Protein AF-0000000074055172 (afdb_homodimer)

Foldseek 3Di:
DPPDDDPVNVVVLVVVVVVVVVCPPPPPPQDDPVRQVVVLLVVLCVVQVVLVHDSPLKDFDDPDDDDDPVVVVVVVVVPRAPQQAGIWRCDDADQARTEGEHEAAQHDGDRDPSNVVVQVVNVVVRHHYYYDHTSVRVNVVVVVRSPRHD/DPPDPDPVNVVVLVVVVVVVVVCPPPPPPQDDPVRQVVVLLVVLCVVQVVLVHDSPLKDFDDPDDDDDPVVVVVVVVVPRAPQQAGIWRCDDADQARTEGEHEAAQHDGDRDPSNVVVQVVNVVVRHHYYYDHTSVRVNVVVVVRSVRHD

Nearest PDB structures (foldseek):
  4qbl-assembly1_A  TM=8.914E-01  e=7.347E-09  Psychrobacter sp. PRwf-1
  4qbl-assembly3_D  TM=8.895E-01  e=3.131E-08  Psychrobacter sp. PRwf-1
  4qbn-assembly1_A  TM=6.876E-01  e=4.150E-03  Salmonella phage SETP3
  4qbo-assembly1_A-2  TM=7.094E-01  e=1.359E-02  Streptococcus phage P9
  4qbl-assembly1_A  TM=8.915E-01  e=5.307E-09  Psychrobacter sp. PRwf-1

Structure (mmCIF, N/CA/C/O backbone):
data_AF-0000000074055172-model_v1
#
loop_
_entity.id
_entity.type
_entity.pdbx_description
1 polymer 'VRR-NUC domain-containing protein'
#
loop_
_atom_site.group_PDB
_atom_site.id
_atom_site.type_symbol
_atom_site.label_atom_id
_atom_site.label_alt_id
_atom_site.label_comp_id
_atom_site.label_asym_id
_atom_site.label_entity_id
_atom_site.label_seq_id
_atom_site.pdbx_PDB_ins_code
_atom_site.Cartn_x
_atom_site.Cartn_y
_atom_site.Cartn_z
_atom_site.occupancy
_atom_site.B_iso_or_equiv
_atom_site.auth_seq_id
_atom_site.auth_comp_id
_atom_site.auth_asym_id
_atom_site.auth_atom_id
_atom_site.pdbx_PDB_model_num
ATOM 1 N N . MET A 1 1 ? 17.469 5.129 22.203 1 22.12 1 MET A N 1
ATOM 2 C CA . MET A 1 1 ? 16.906 6.137 23.109 1 22.12 1 MET A CA 1
ATOM 3 C C . MET A 1 1 ? 15.438 6.379 22.812 1 22.12 1 MET A C 1
ATOM 5 O O . MET A 1 1 ? 15.055 6.547 21.641 1 22.12 1 MET A O 1
ATOM 9 N N . ALA A 1 2 ? 14.492 5.918 23.688 1 28.36 2 ALA A N 1
ATOM 10 C CA . ALA A 1 2 ? 13.031 5.949 23.656 1 28.36 2 ALA A CA 1
ATOM 11 C C . ALA A 1 2 ? 12.516 7.371 23.469 1 28.36 2 ALA A C 1
ATOM 13 O O . ALA A 1 2 ? 12.969 8.297 24.156 1 28.36 2 ALA A O 1
ATOM 14 N N . ALA A 1 3 ? 12.195 7.766 22.359 1 37.34 3 ALA A N 1
ATOM 15 C CA . ALA A 1 3 ? 11.758 9.141 22.141 1 37.34 3 ALA A CA 1
ATOM 16 C C . ALA A 1 3 ? 10.797 9.594 23.234 1 37.34 3 ALA A C 1
ATOM 18 O O . ALA A 1 3 ? 9.727 9.008 23.422 1 37.34 3 ALA A O 1
ATOM 19 N N . ARG A 1 4 ? 11.227 10.094 24.406 1 40.28 4 ARG A N 1
ATOM 20 C CA . ARG A 1 4 ? 10.672 10.586 25.656 1 40.28 4 ARG A CA 1
ATOM 21 C C . ARG A 1 4 ? 9.625 11.672 25.422 1 40.28 4 ARG A C 1
ATOM 23 O O . ARG A 1 4 ? 9.875 12.617 24.672 1 40.28 4 ARG A O 1
ATOM 30 N N . TRP A 1 5 ? 8.422 11.352 25.578 1 38.78 5 TRP A N 1
ATOM 31 C CA . TRP A 1 5 ? 7.379 12.352 25.766 1 38.78 5 TRP A CA 1
ATOM 32 C C . TRP A 1 5 ? 7.852 13.453 26.703 1 38.78 5 TRP A C 1
ATOM 34 O O . TRP A 1 5 ? 8.406 13.172 27.781 1 38.78 5 TRP A O 1
ATOM 44 N N . THR A 1 6 ? 8.156 14.578 26.203 1 45.09 6 THR A N 1
ATOM 45 C CA . THR A 1 6 ? 8.578 15.625 27.125 1 45.09 6 THR A CA 1
ATOM 46 C C . THR A 1 6 ? 7.375 16.188 27.891 1 45.09 6 THR A C 1
ATOM 48 O O . THR A 1 6 ? 6.23 15.977 27.484 1 45.09 6 THR A O 1
ATOM 51 N N . LEU A 1 7 ? 7.523 16.703 29.047 1 49.94 7 LEU A N 1
ATOM 52 C CA . LEU A 1 7 ? 6.57 17.422 29.875 1 49.94 7 LEU A CA 1
ATOM 53 C C . LEU A 1 7 ? 5.82 18.469 29.078 1 49.94 7 LEU A C 1
ATOM 55 O O . LEU A 1 7 ? 4.637 18.734 29.328 1 49.94 7 LEU A O 1
ATOM 59 N N . GLU A 1 8 ? 6.516 18.984 28.109 1 52.38 8 GLU A N 1
ATOM 60 C CA . GLU A 1 8 ? 5.91 20.016 27.281 1 52.38 8 GLU A CA 1
ATOM 61 C C . GLU A 1 8 ? 4.848 19.438 26.359 1 52.38 8 GLU A C 1
ATOM 63 O O . GLU A 1 8 ? 3.811 20.078 26.125 1 52.38 8 GLU A O 1
ATOM 68 N N . ASP A 1 9 ? 5.098 18.25 25.969 1 50.75 9 ASP A N 1
ATOM 69 C CA . ASP A 1 9 ? 4.145 17.578 25.094 1 50.75 9 ASP A CA 1
ATOM 70 C C . ASP A 1 9 ? 2.836 17.297 25.828 1 50.75 9 ASP A C 1
ATOM 72 O O . ASP A 1 9 ? 1.752 17.484 25.281 1 50.75 9 ASP A O 1
ATOM 76 N N . VAL A 1 10 ? 2.979 16.906 26.984 1 47 10 VAL A N 1
ATOM 77 C CA . VAL A 1 10 ? 1.845 16.625 27.859 1 47 10 VAL A CA 1
ATOM 78 C C . VAL A 1 10 ? 1.083 17.906 28.156 1 47 10 VAL A C 1
ATOM 80 O O . VAL A 1 10 ? -0.15 17.922 28.156 1 47 10 VAL A O 1
ATOM 83 N N . ARG A 1 11 ? 1.716 19 28.375 1 54.59 11 ARG A N 1
ATOM 84 C CA . ARG A 1 11 ? 1.095 20.266 28.734 1 54.59 11 ARG A CA 1
ATOM 85 C C . ARG A 1 11 ? 0.249 20.812 27.594 1 54.59 11 ARG A C 1
ATOM 87 O O . ARG A 1 11 ? -0.821 21.391 27.812 1 54.59 11 ARG A O 1
ATOM 94 N N . ARG A 1 12 ? 0.78 20.547 26.438 1 52.12 12 ARG A N 1
ATOM 95 C CA . ARG A 1 12 ? 0.086 21.047 25.25 1 52.12 12 ARG A CA 1
ATOM 96 C C . ARG A 1 12 ? -1.221 20.297 25.016 1 52.12 12 ARG A C 1
ATOM 98 O O . ARG A 1 12 ? -2.244 20.906 24.703 1 52.12 12 ARG A O 1
ATOM 105 N N . ILE A 1 13 ? -1.19 19.047 25.359 1 50.56 13 ILE A N 1
ATOM 106 C CA . ILE A 1 13 ? -2.389 18.219 25.266 1 50.56 13 ILE A CA 1
ATOM 107 C C . ILE A 1 13 ? -3.42 18.688 26.297 1 50.56 13 ILE A C 1
ATOM 109 O O . ILE A 1 13 ? -4.605 18.812 25.969 1 50.56 13 ILE A O 1
ATOM 113 N N . GLU A 1 14 ? -2.93 18.922 27.375 1 52.22 14 GLU A N 1
ATOM 114 C CA . GLU A 1 14 ? -3.773 19.359 28.484 1 52.22 14 GLU A CA 1
ATOM 115 C C . GLU A 1 14 ? -4.375 20.734 28.203 1 52.22 14 GLU A C 1
ATOM 117 O O . GLU A 1 14 ? -5.551 20.969 28.5 1 52.22 14 GLU A O 1
ATOM 122 N N . ALA A 1 15 ? -3.578 21.656 27.672 1 52.66 15 ALA A N 1
ATOM 123 C CA . ALA A 1 15 ? -4.055 23 27.375 1 52.66 15 ALA A CA 1
ATOM 124 C C . ALA A 1 15 ? -5.188 22.969 26.344 1 52.66 15 ALA A C 1
ATOM 126 O O . ALA A 1 15 ? -6.168 23.703 26.484 1 52.66 15 ALA A O 1
ATOM 127 N N . ARG A 1 16 ? -5.117 22.047 25.438 1 53.88 16 ARG A N 1
ATOM 128 C CA . ARG A 1 16 ? -6.133 21.922 24.406 1 53.88 16 ARG A CA 1
ATOM 129 C C . ARG A 1 16 ? -7.43 21.344 24.969 1 53.88 16 ARG A C 1
ATOM 131 O O . ARG A 1 16 ? -8.523 21.812 24.625 1 53.88 16 ARG A O 1
ATOM 138 N N . ARG A 1 17 ? -7.238 20.422 25.828 1 52.12 17 ARG A N 1
ATOM 139 C CA . ARG A 1 17 ? -8.383 19.844 26.531 1 52.12 17 ARG A CA 1
ATOM 140 C C . ARG A 1 17 ? -9.109 20.906 27.344 1 52.12 17 ARG A C 1
ATOM 142 O O . ARG A 1 17 ? -10.344 20.953 27.344 1 52.12 17 ARG A O 1
ATOM 149 N N . ILE A 1 18 ? -8.359 21.75 27.953 1 52.09 18 ILE A N 1
ATOM 150 C CA . ILE A 1 18 ? -8.898 22.797 28.812 1 52.09 18 ILE A CA 1
ATOM 151 C C . ILE A 1 18 ? -9.586 23.859 27.953 1 52.09 18 ILE A C 1
ATOM 153 O O . ILE A 1 18 ? -10.68 24.328 28.281 1 52.09 18 ILE A O 1
ATOM 157 N N . GLY A 1 19 ? -8.906 24.234 26.875 1 52.09 19 GLY A N 1
ATOM 158 C CA . GLY A 1 19 ? -9.516 25.219 26 1 52.09 19 GLY A CA 1
ATOM 159 C C . GLY A 1 19 ? -10.859 24.781 25.453 1 52.09 19 GLY A C 1
ATOM 160 O O . GLY A 1 19 ? -11.805 25.578 25.406 1 52.09 19 GLY A O 1
ATOM 161 N N . ARG A 1 20 ? -10.922 23.484 25.172 1 55 20 ARG A N 1
ATOM 162 C CA . ARG A 1 20 ? -12.203 22.938 24.734 1 55 20 ARG A CA 1
ATOM 163 C C . ARG A 1 20 ? -13.25 23.031 25.828 1 55 20 ARG A C 1
ATOM 165 O O . ARG A 1 20 ? -14.414 23.359 25.562 1 55 20 ARG A O 1
ATOM 172 N N . LYS A 1 21 ? -12.82 22.859 26.984 1 53.59 21 LYS A N 1
ATOM 173 C CA . LYS A 1 21 ? -13.703 22.906 28.156 1 53.59 21 LYS A CA 1
ATOM 174 C C . LYS A 1 21 ? -14.148 24.328 28.453 1 53.59 21 LYS A C 1
ATOM 176 O O . LYS A 1 21 ? -15.266 24.547 28.938 1 53.59 21 LYS A O 1
ATOM 181 N N . LEU A 1 22 ? -13.25 25.203 28.297 1 52.06 22 LEU A N 1
ATOM 182 C CA . LEU A 1 22 ? -13.531 26.562 28.75 1 52.06 22 LEU A CA 1
ATOM 183 C C . LEU A 1 22 ? -14.344 27.328 27.703 1 52.06 22 LEU A C 1
ATOM 185 O O . LEU A 1 22 ? -14.625 28.516 27.875 1 52.06 22 LEU A O 1
ATOM 189 N N . GLY A 1 23 ? -14.984 26.844 26.594 1 45.25 23 GLY A N 1
ATOM 190 C CA . GLY A 1 23 ? -15.898 27.516 25.688 1 45.25 23 GLY A CA 1
ATOM 191 C C . GLY A 1 23 ? -15.227 28.594 24.844 1 45.25 23 GLY A C 1
ATOM 192 O O . GLY A 1 23 ? -15.859 29.578 24.469 1 45.25 23 GLY A O 1
ATOM 193 N N . LEU A 1 24 ? -13.922 28.938 24.984 1 49.72 24 LEU A N 1
ATOM 194 C CA . LEU A 1 24 ? -13.305 29.984 24.188 1 49.72 24 LEU A CA 1
ATOM 195 C C . LEU A 1 24 ? -13.812 29.922 22.75 1 49.72 24 LEU A C 1
ATOM 197 O O . LEU A 1 24 ? -14.227 28.859 22.266 1 49.72 24 LEU A O 1
ATOM 201 N N . PRO A 1 25 ? -14.109 31.234 22.016 1 47.84 25 PRO A N 1
ATOM 202 C CA . PRO A 1 25 ? -14.711 31.25 20.688 1 47.84 25 PRO A CA 1
ATOM 203 C C . PRO A 1 25 ? -14.305 30.031 19.844 1 47.84 25 PRO A C 1
ATOM 205 O O . PRO A 1 25 ? -13.234 29.469 20.062 1 47.84 25 PRO A O 1
ATOM 208 N N . GLU A 1 26 ? -15.344 29.391 19.156 1 43.09 26 GLU A N 1
ATOM 209 C CA . GLU A 1 26 ? -15.305 28.078 18.531 1 43.09 26 GLU A CA 1
ATOM 210 C C . GLU A 1 26 ? -14.055 27.906 17.672 1 43.09 26 GLU A C 1
ATOM 212 O O . GLU A 1 26 ? -13.828 28.656 16.734 1 43.09 26 GLU A O 1
ATOM 217 N N . ALA A 1 27 ? -12.891 27.734 18.141 1 46.31 27 ALA A N 1
ATOM 218 C CA . ALA A 1 27 ? -11.703 27.359 17.375 1 46.31 27 ALA A CA 1
ATOM 219 C C . ALA A 1 27 ? -12.078 26.594 16.109 1 46.31 27 ALA A C 1
ATOM 221 O O . ALA A 1 27 ? -13.141 25.953 16.062 1 46.31 27 ALA A O 1
ATOM 222 N N . LEU A 1 28 ? -11.781 27.234 14.953 1 55.56 28 LEU A N 1
ATOM 223 C CA . LEU A 1 28 ? -12.047 26.547 13.703 1 55.56 28 LEU A CA 1
ATOM 224 C C . LEU A 1 28 ? -12.031 25.031 13.906 1 55.56 28 LEU A C 1
ATOM 226 O O . LEU A 1 28 ? -11.203 24.516 14.672 1 55.56 28 LEU A O 1
ATOM 230 N N . PRO A 1 29 ? -13.273 24.438 13.812 1 64.38 29 PRO A N 1
ATOM 231 C CA . PRO A 1 29 ? -13.328 22.984 14.008 1 64.38 29 PRO A CA 1
ATOM 232 C C . PRO A 1 29 ? -12.094 22.281 13.469 1 64.38 29 PRO A C 1
ATOM 234 O O . PRO A 1 29 ? -11.492 22.734 12.492 1 64.38 29 PRO A O 1
ATOM 237 N N . MET A 1 30 ? -11.547 21.656 14.391 1 74.62 30 MET A N 1
ATOM 238 C CA . MET A 1 30 ? -10.398 20.844 13.977 1 74.62 30 MET A CA 1
ATOM 239 C C . MET A 1 30 ? -10.734 20.016 12.734 1 74.62 30 MET A C 1
ATOM 241 O O . MET A 1 30 ? -11.805 19.406 12.664 1 74.62 30 MET A O 1
ATOM 245 N N . PRO A 1 31 ? -10.023 20.25 11.688 1 78.94 31 PRO A N 1
ATOM 246 C CA . PRO A 1 31 ? -10.273 19.453 10.492 1 78.94 31 PRO A CA 1
ATOM 247 C C . PRO A 1 31 ? -10.344 17.953 10.789 1 78.94 31 PRO A C 1
ATOM 249 O O . PRO A 1 31 ? -9.672 17.469 11.695 1 78.94 31 PRO A O 1
ATOM 252 N N . THR A 1 32 ? -11.234 17.312 10.109 1 83.69 32 THR A N 1
ATOM 253 C CA . THR A 1 32 ? -11.328 15.859 10.219 1 83.69 32 THR A CA 1
ATOM 254 C C . THR A 1 32 ? -10.117 15.188 9.586 1 83.69 32 THR A C 1
ATOM 256 O O . THR A 1 32 ? -9.359 15.82 8.852 1 83.69 32 THR A O 1
ATOM 259 N N . GLU A 1 33 ? -9.961 13.953 9.828 1 82.69 33 GLU A N 1
ATOM 260 C CA . GLU A 1 33 ? -8.898 13.172 9.211 1 82.69 33 GLU A CA 1
ATOM 261 C C . GLU A 1 33 ? -9.031 13.164 7.691 1 82.69 33 GLU A C 1
ATOM 263 O O . GLU A 1 33 ? -8.031 13.266 6.977 1 82.69 33 GLU A O 1
ATOM 268 N N . HIS A 1 34 ? -10.266 13.094 7.289 1 86.38 34 HIS A N 1
ATOM 269 C CA . HIS A 1 34 ? -10.539 13.117 5.855 1 86.38 34 HIS A CA 1
ATOM 270 C C . HIS A 1 34 ? -10.117 14.445 5.234 1 86.38 34 HIS A C 1
ATOM 272 O O . HIS A 1 34 ? -9.469 14.461 4.184 1 86.38 34 HIS A O 1
ATOM 278 N N . GLU A 1 35 ? -10.484 15.484 5.887 1 88.75 35 GLU A N 1
ATOM 279 C CA . GLU A 1 35 ? -10.156 16.812 5.367 1 88.75 35 GLU A CA 1
ATOM 280 C C . GLU A 1 35 ? -8.641 17.016 5.309 1 88.75 35 GLU A C 1
ATOM 282 O O . GLU A 1 35 ? -8.125 17.609 4.359 1 88.75 35 GLU A O 1
ATOM 287 N N . GLU A 1 36 ? -7.98 16.531 6.281 1 90.62 36 GLU A N 1
ATOM 288 C CA . GLU A 1 36 ? -6.523 16.641 6.316 1 90.62 36 GLU A CA 1
ATOM 289 C C . GLU A 1 36 ? -5.875 15.828 5.199 1 90.62 36 GLU A C 1
ATOM 291 O O . GLU A 1 36 ? -4.969 16.312 4.52 1 90.62 36 GLU A O 1
ATOM 296 N N . GLN A 1 37 ? -6.316 14.68 5.055 1 92.75 37 GLN A N 1
ATOM 297 C CA . GLN A 1 37 ? -5.754 13.82 4.016 1 92.75 37 GLN A CA 1
ATOM 298 C C . GLN A 1 37 ? -6.051 14.375 2.625 1 92.75 37 GLN A C 1
ATOM 300 O O . GLN A 1 37 ? -5.188 14.344 1.744 1 92.75 37 GLN A O 1
ATOM 305 N N . LYS A 1 38 ? -7.242 14.812 2.471 1 94.94 38 LYS A N 1
ATOM 306 C CA . LYS A 1 38 ? -7.605 15.422 1.195 1 94.94 38 LYS A CA 1
ATOM 307 C C . LYS A 1 38 ? -6.73 16.641 0.898 1 94.94 38 LYS A C 1
ATOM 309 O O . LYS A 1 38 ? -6.301 16.844 -0.24 1 94.94 38 LYS A O 1
ATOM 314 N N . ALA A 1 39 ? -6.531 17.422 1.902 1 95.5 39 ALA A N 1
ATOM 315 C CA . ALA A 1 39 ? -5.68 18.594 1.728 1 95.5 39 ALA A CA 1
ATOM 316 C C . ALA A 1 39 ? -4.273 18.203 1.286 1 95.5 39 ALA A C 1
ATOM 318 O O . ALA A 1 39 ? -3.688 18.828 0.406 1 95.5 39 ALA A O 1
ATOM 319 N N . LEU A 1 40 ? -3.773 17.203 1.879 1 97.56 40 LEU A N 1
ATOM 320 C CA . LEU A 1 40 ? -2.457 16.703 1.5 1 97.56 40 LEU A CA 1
ATOM 321 C C . LEU A 1 40 ? -2.445 16.25 0.044 1 97.56 40 LEU A C 1
ATOM 323 O O . LEU A 1 40 ? -1.532 16.594 -0.711 1 97.56 40 LEU A O 1
ATOM 327 N N . MET A 1 41 ? -3.439 15.492 -0.341 1 98.06 41 MET A N 1
ATOM 328 C CA . MET A 1 41 ? -3.498 14.969 -1.703 1 98.06 41 MET A CA 1
ATOM 329 C C . MET A 1 41 ? -3.658 16.094 -2.713 1 98.06 41 MET A C 1
ATOM 331 O O . MET A 1 41 ? -3.1 16.047 -3.811 1 98.06 41 MET A O 1
ATOM 335 N N . ASP A 1 42 ? -4.418 17.078 -2.344 1 97.88 42 ASP A N 1
ATOM 336 C CA . ASP A 1 42 ? -4.562 18.234 -3.213 1 97.88 42 ASP A CA 1
ATOM 337 C C . ASP A 1 42 ? -3.223 18.938 -3.428 1 97.88 42 ASP A C 1
ATOM 339 O O . ASP A 1 42 ? -2.881 19.297 -4.555 1 97.88 42 ASP A O 1
ATOM 343 N N . TRP A 1 43 ? -2.58 19.094 -2.381 1 98.38 43 TRP A N 1
ATOM 344 C CA . TRP A 1 43 ? -1.248 19.688 -2.486 1 98.38 43 TRP A CA 1
ATOM 345 C C . TRP A 1 43 ? -0.338 18.812 -3.346 1 98.38 43 TRP A C 1
ATOM 347 O O . TRP A 1 43 ? 0.371 19.328 -4.219 1 98.38 43 TRP A O 1
ATOM 357 N N . TRP A 1 44 ? -0.339 17.547 -3.186 1 98.44 44 TRP A N 1
ATOM 358 C CA . TRP A 1 44 ? 0.509 16.594 -3.893 1 98.44 44 TRP A CA 1
ATOM 359 C C . TRP A 1 44 ? 0.235 16.625 -5.391 1 98.44 44 TRP A C 1
ATOM 361 O O . TRP A 1 44 ? 1.155 16.484 -6.199 1 98.44 44 TRP A O 1
ATOM 371 N N . ARG A 1 45 ? -0.955 16.797 -5.73 1 97.62 45 ARG A N 1
ATOM 372 C CA . ARG A 1 45 ? -1.349 16.844 -7.137 1 97.62 45 ARG A CA 1
ATOM 373 C C . ARG A 1 45 ? -0.578 17.938 -7.883 1 97.62 45 ARG A C 1
ATOM 375 O O . ARG A 1 45 ? -0.313 17.797 -9.078 1 97.62 45 ARG A O 1
ATOM 382 N N . TRP A 1 46 ? -0.213 18.922 -7.207 1 97.25 46 TRP A N 1
ATOM 383 C CA . TRP A 1 46 ? 0.551 20.016 -7.805 1 97.25 46 TRP A CA 1
ATOM 384 C C . TRP A 1 46 ? 2.049 19.781 -7.637 1 97.25 46 TRP A C 1
ATOM 386 O O . TRP A 1 46 ? 2.828 20.016 -8.562 1 97.25 46 TRP A O 1
ATOM 396 N N . TYR A 1 47 ? 2.42 19.312 -6.523 1 97.81 47 TYR A N 1
ATOM 397 C CA . TYR A 1 47 ? 3.832 19.188 -6.176 1 97.81 47 TYR A CA 1
ATOM 398 C C . TYR A 1 47 ? 4.488 18.062 -6.977 1 97.81 47 TYR A C 1
ATOM 400 O O . TYR A 1 47 ? 5.617 18.203 -7.449 1 97.81 47 TYR A O 1
ATOM 408 N N . ALA A 1 48 ? 3.791 16.938 -7.172 1 98.12 48 ALA A N 1
ATOM 409 C CA . ALA A 1 48 ? 4.367 15.758 -7.816 1 98.12 48 ALA A CA 1
ATOM 410 C C . ALA A 1 48 ? 4.848 16.078 -9.227 1 98.12 48 ALA A C 1
ATOM 412 O O . ALA A 1 48 ? 6.016 15.875 -9.555 1 98.12 48 ALA A O 1
ATOM 413 N N . PRO A 1 49 ? 3.977 16.672 -10.078 1 97.75 49 PRO A N 1
ATOM 414 C CA . PRO A 1 49 ? 4.445 17.016 -11.422 1 97.75 49 PRO A CA 1
ATOM 415 C C . PRO A 1 49 ? 5.578 18.031 -11.406 1 97.75 49 PRO A C 1
ATOM 417 O O . PRO A 1 49 ? 6.457 18 -12.273 1 97.75 49 PRO A O 1
ATOM 420 N N . ALA A 1 50 ? 5.535 18.875 -10.484 1 96.75 50 ALA A N 1
ATOM 421 C CA . ALA A 1 50 ? 6.59 19.875 -10.391 1 96.75 50 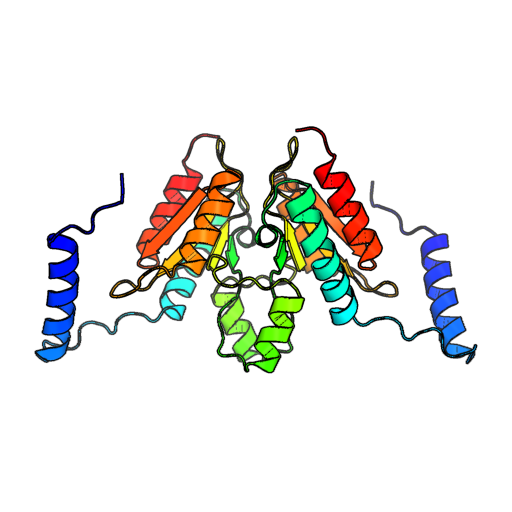ALA A CA 1
ATOM 422 C C . ALA A 1 50 ? 7.945 19.219 -10.133 1 96.75 50 ALA A C 1
ATOM 424 O O . ALA A 1 50 ? 8.984 19.766 -10.492 1 96.75 50 ALA A O 1
ATOM 425 N N . CYS A 1 51 ? 7.953 18.062 -9.523 1 95.88 51 CYS A N 1
ATOM 426 C CA . CYS A 1 51 ? 9.172 17.312 -9.25 1 95.88 51 CYS A CA 1
ATOM 427 C C . CYS A 1 51 ? 9.422 16.266 -10.32 1 95.88 51 CYS A C 1
ATOM 429 O O . CYS A 1 51 ? 10.32 15.422 -10.188 1 95.88 51 CYS A O 1
ATOM 431 N N . GLY A 1 52 ? 8.594 16.203 -11.375 1 96.75 52 GLY A N 1
ATOM 432 C CA . GLY A 1 52 ? 8.75 15.227 -12.438 1 96.75 52 GLY A CA 1
ATOM 433 C C . GLY A 1 52 ? 8.18 13.867 -12.086 1 96.75 52 GLY A C 1
ATOM 434 O O . GLY A 1 52 ? 8.578 12.852 -12.664 1 96.75 52 GLY A O 1
ATOM 435 N N . LEU A 1 53 ? 7.34 13.859 -11.117 1 97.88 53 LEU A N 1
ATOM 436 C CA . LEU A 1 53 ? 6.746 12.602 -10.672 1 97.88 53 LEU A CA 1
ATOM 437 C C . LEU A 1 53 ? 5.27 12.539 -11.039 1 97.88 53 LEU A C 1
ATOM 439 O O . LEU A 1 53 ? 4.617 13.57 -11.203 1 97.88 53 LEU A O 1
ATOM 443 N N . ASP A 1 54 ? 4.809 11.32 -11.258 1 98.38 54 ASP A N 1
ATOM 444 C CA . ASP A 1 54 ? 3.373 11.102 -11.375 1 98.38 54 ASP A CA 1
ATOM 445 C C . ASP A 1 54 ? 2.697 11.117 -10.008 1 98.38 54 ASP A C 1
ATOM 447 O O . ASP A 1 54 ? 3.215 10.547 -9.047 1 98.38 54 ASP A O 1
ATOM 451 N N . GLU A 1 55 ? 1.499 11.773 -9.914 1 98 55 GLU A N 1
ATOM 452 C CA . GLU A 1 55 ? 0.814 11.938 -8.633 1 98 55 GLU A CA 1
ATOM 453 C C . GLU A 1 55 ? 0.415 10.586 -8.047 1 98 55 GLU A C 1
ATOM 455 O O . GLU A 1 55 ? 0.237 10.461 -6.832 1 98 55 GLU A O 1
ATOM 460 N N . ARG A 1 56 ? 0.322 9.578 -8.852 1 97.5 56 ARG A N 1
ATOM 461 C CA . ARG A 1 56 ? -0.185 8.281 -8.406 1 97.5 56 ARG A CA 1
ATOM 462 C C . ARG A 1 56 ? 0.852 7.551 -7.559 1 97.5 56 ARG A C 1
ATOM 464 O O . ARG A 1 56 ? 0.529 6.57 -6.887 1 97.5 56 ARG A O 1
ATOM 471 N N . LEU A 1 57 ? 2.027 8.07 -7.516 1 98.44 57 LEU A N 1
ATOM 472 C CA . LEU A 1 57 ? 3.098 7.41 -6.777 1 98.44 57 LEU A CA 1
ATOM 473 C C . LEU A 1 57 ? 2.92 7.609 -5.273 1 98.44 57 LEU A C 1
ATOM 475 O O . LEU A 1 57 ? 3.561 6.926 -4.473 1 98.44 57 LEU A O 1
ATOM 479 N N . LEU A 1 58 ? 2.121 8.578 -4.891 1 98.5 58 LEU A N 1
ATOM 480 C CA . LEU A 1 58 ? 1.609 8.648 -3.527 1 98.5 58 LEU A CA 1
ATOM 481 C C . LEU A 1 58 ? 0.233 8 -3.43 1 98.5 58 LEU A C 1
ATOM 483 O O . LEU A 1 58 ? -0.729 8.484 -4.035 1 98.5 58 LEU A O 1
ATOM 487 N N . MET A 1 59 ? 0.133 6.906 -2.678 1 97.25 59 MET A N 1
ATOM 488 C CA . MET A 1 59 ? -1.12 6.16 -2.645 1 97.25 59 MET A CA 1
ATOM 489 C C . MET A 1 59 ? -1.526 5.84 -1.209 1 97.25 59 MET A C 1
ATOM 491 O O . MET A 1 59 ? -0.67 5.641 -0.346 1 97.25 59 MET A O 1
ATOM 495 N N . ALA A 1 60 ? -2.768 5.809 -1.023 1 95.62 60 ALA A N 1
ATOM 496 C CA . ALA A 1 60 ? -3.311 5.422 0.277 1 95.62 60 ALA A CA 1
ATOM 497 C C . ALA A 1 60 ? -3.393 3.904 0.41 1 95.62 60 ALA A C 1
ATOM 499 O O . ALA A 1 60 ? -3.609 3.199 -0.578 1 95.62 60 ALA A O 1
ATOM 500 N N . ILE A 1 61 ? -3.131 3.434 1.544 1 93.06 61 ILE A N 1
ATOM 501 C CA . ILE A 1 61 ? -3.443 2.064 1.936 1 93.06 61 ILE A CA 1
ATOM 502 C C . ILE A 1 61 ? -4.684 2.051 2.826 1 93.06 61 ILE A C 1
ATOM 504 O O . ILE A 1 61 ? -4.594 2.293 4.031 1 93.06 61 ILE A O 1
ATOM 508 N N . PRO A 1 62 ? -5.793 1.919 2.232 1 78.62 62 PRO A N 1
ATOM 509 C CA . PRO A 1 62 ? -7.027 2.119 2.994 1 78.62 62 PRO A CA 1
ATOM 510 C C . PRO A 1 62 ? -7.219 1.074 4.09 1 78.62 62 PRO A C 1
ATOM 512 O O . PRO A 1 62 ? -7.152 -0.128 3.822 1 78.62 62 PRO A O 1
ATOM 515 N N . ASN A 1 63 ? -7.051 1.364 5.207 1 67.44 63 ASN A N 1
ATOM 516 C CA . ASN A 1 63 ? -7.324 0.486 6.34 1 67.44 63 ASN A CA 1
ATOM 517 C C . ASN A 1 63 ? -8.562 0.935 7.109 1 67.44 63 ASN A C 1
ATOM 519 O O . ASN A 1 63 ? -8.938 0.312 8.102 1 67.44 63 ASN A O 1
ATOM 523 N N . ALA A 1 64 ? -9.102 2.146 6.465 1 55.75 64 ALA A N 1
ATOM 524 C CA . ALA A 1 64 ? -10.062 2.887 7.277 1 55.75 64 ALA A CA 1
ATOM 525 C C . ALA A 1 64 ? -11.492 2.506 6.914 1 55.75 64 ALA A C 1
ATOM 527 O O . ALA A 1 64 ? -11.766 2.08 5.789 1 55.75 64 ALA A O 1
ATOM 528 N N . GLY A 1 65 ? -12.258 1.882 7.895 1 58.91 65 GLY A N 1
ATOM 529 C CA . GLY A 1 65 ? -13.711 1.828 7.891 1 58.91 65 GLY A CA 1
ATOM 530 C C . GLY A 1 65 ? -14.273 0.809 8.867 1 58.91 65 GLY A C 1
ATOM 531 O O . GLY A 1 65 ? -13.586 -0.148 9.234 1 58.91 65 GLY A O 1
ATOM 532 N N . LYS A 1 66 ? -15.148 1.348 9.453 1 65.25 66 LYS A N 1
ATOM 533 C CA . LYS A 1 66 ? -15.914 0.441 10.305 1 65.25 66 LYS A CA 1
ATOM 534 C C . LYS A 1 66 ? -16.391 -0.776 9.523 1 65.25 66 LYS A C 1
ATOM 536 O O . LYS A 1 66 ? -17.016 -0.637 8.469 1 65.25 66 LYS A O 1
ATOM 541 N N . ARG A 1 67 ? -15.703 -1.898 9.82 1 73.62 67 ARG A N 1
ATOM 542 C CA . ARG A 1 67 ? -16.109 -3.172 9.234 1 73.62 67 ARG A CA 1
ATOM 543 C C . ARG A 1 67 ? -16.688 -4.102 10.297 1 73.62 67 ARG A C 1
ATOM 545 O O . ARG A 1 67 ? -16.312 -4.016 11.469 1 73.62 67 ARG A O 1
ATOM 552 N N . SER A 1 68 ? -17.672 -4.773 9.781 1 84.19 68 SER A N 1
ATOM 553 C CA . SER A 1 68 ? -18.109 -5.832 10.688 1 84.19 68 SER A CA 1
ATOM 554 C C . SER A 1 68 ? -16.969 -6.793 11 1 84.19 68 SER A C 1
ATOM 556 O O . SER A 1 68 ? -15.953 -6.816 10.305 1 84.19 68 SER A O 1
ATOM 558 N N . ARG A 1 69 ? -17.188 -7.445 12.086 1 86.62 69 ARG A N 1
ATOM 559 C CA . ARG A 1 69 ? -16.188 -8.438 12.453 1 86.62 69 ARG A CA 1
ATOM 560 C C . ARG A 1 69 ? -15.93 -9.414 11.312 1 86.62 69 ARG A C 1
ATOM 562 O O . ARG A 1 69 ? -14.781 -9.742 11.016 1 86.62 69 ARG A O 1
ATOM 569 N N . ALA A 1 70 ? -17 -9.867 10.695 1 87.19 70 ALA A N 1
ATOM 570 C CA . ALA A 1 70 ? -16.891 -10.828 9.594 1 87.19 70 ALA A CA 1
ATOM 571 C C . ALA A 1 70 ? -16.141 -10.227 8.414 1 87.19 70 ALA A C 1
ATOM 573 O O . ALA A 1 70 ? -15.25 -10.859 7.84 1 87.19 70 ALA A O 1
ATOM 574 N N . THR A 1 71 ? -16.469 -8.984 8.086 1 84.44 71 THR A N 1
ATOM 575 C CA . THR A 1 71 ? -15.82 -8.297 6.973 1 84.44 71 THR A CA 1
ATOM 576 C C . THR A 1 71 ? -14.352 -8.031 7.285 1 84.44 71 THR A C 1
ATOM 578 O O . THR A 1 71 ? -13.492 -8.156 6.41 1 84.44 71 THR A O 1
ATOM 581 N N . GLY A 1 72 ? -14.117 -7.773 8.539 1 85.19 72 GLY A N 1
ATOM 582 C CA . GLY A 1 72 ? -12.742 -7.551 8.977 1 85.19 72 GLY A CA 1
ATOM 583 C C . GLY A 1 72 ? -11.867 -8.781 8.828 1 85.19 72 GLY A C 1
ATOM 584 O O . GLY A 1 72 ? -10.734 -8.688 8.344 1 85.19 72 GLY A O 1
ATOM 585 N N . ARG A 1 73 ? -12.414 -9.898 9.195 1 89.06 73 ARG A N 1
ATOM 586 C CA . ARG A 1 73 ? -11.688 -11.156 9.055 1 89.06 73 ARG A CA 1
ATOM 587 C C . ARG A 1 73 ? -11.43 -11.484 7.586 1 89.06 73 ARG A C 1
ATOM 589 O O . ARG A 1 73 ? -10.359 -11.984 7.234 1 89.06 73 ARG A O 1
ATOM 596 N N . TRP A 1 74 ? -12.414 -11.156 6.848 1 88.44 74 TRP A N 1
ATOM 597 C CA . TRP A 1 74 ? -12.32 -11.391 5.414 1 88.44 74 TRP A CA 1
ATOM 598 C C . TRP A 1 74 ? -11.18 -10.586 4.805 1 88.44 74 TRP A C 1
ATOM 600 O O . TRP A 1 74 ? -10.32 -11.133 4.113 1 88.44 74 TRP A O 1
ATOM 610 N N . PHE A 1 75 ? -11.008 -9.398 5.164 1 87.94 75 PHE A N 1
ATOM 611 C CA . PHE A 1 75 ? -9.984 -8.516 4.621 1 87.94 75 PHE A CA 1
ATOM 612 C C . PHE A 1 75 ? -8.609 -8.883 5.172 1 87.94 75 PHE A C 1
ATOM 614 O O . PHE A 1 75 ? -7.613 -8.844 4.445 1 87.94 75 PHE A O 1
ATOM 621 N N . LYS A 1 76 ? -8.625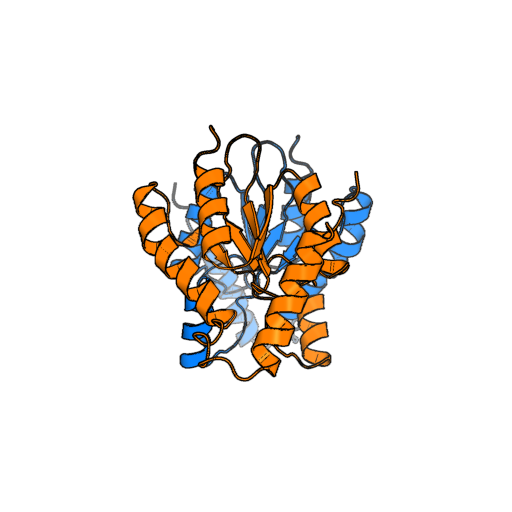 -9.297 6.355 1 91.5 76 LYS A N 1
ATOM 622 C CA . LYS A 1 76 ? -7.363 -9.734 6.941 1 91.5 76 LYS A CA 1
ATOM 623 C C . LYS A 1 76 ? -6.84 -10.992 6.254 1 91.5 76 LYS A C 1
ATOM 625 O O . LYS A 1 76 ? -5.637 -11.125 6.023 1 91.5 76 LYS A O 1
ATOM 630 N N . ALA A 1 77 ? -7.738 -11.859 5.926 1 92.62 77 ALA A N 1
ATOM 631 C CA . ALA A 1 77 ? -7.375 -13.094 5.23 1 92.62 77 ALA A CA 1
ATOM 632 C C . ALA A 1 77 ? -6.801 -12.789 3.85 1 92.62 77 ALA A C 1
ATOM 634 O O . ALA A 1 77 ? -6.023 -13.578 3.309 1 92.62 77 ALA A O 1
ATOM 635 N N . GLU A 1 78 ? -7.121 -11.617 3.363 1 92.31 78 GLU A N 1
ATOM 636 C CA . GLU A 1 78 ? -6.66 -11.242 2.031 1 92.31 78 GLU A CA 1
ATOM 637 C C . GLU A 1 78 ? -5.371 -10.43 2.109 1 92.31 78 GLU A C 1
ATOM 639 O O . GLU A 1 78 ? -4.809 -10.047 1.079 1 92.31 78 GLU A O 1
ATOM 644 N N . GLY A 1 79 ? -4.977 -10.086 3.287 1 94.31 79 GLY A N 1
ATOM 645 C CA . GLY A 1 79 ? -3.68 -9.438 3.406 1 94.31 79 GLY A CA 1
ATOM 646 C C . GLY A 1 79 ? -3.766 -8.016 3.93 1 94.31 79 GLY A C 1
ATOM 647 O O . GLY A 1 79 ? -2.762 -7.305 3.975 1 94.31 79 GLY A O 1
ATOM 648 N N . LEU A 1 80 ? -5.008 -7.613 4.254 1 92.75 80 LEU A N 1
ATOM 649 C CA . LEU A 1 80 ? -5.113 -6.348 4.969 1 92.75 80 LEU A CA 1
ATOM 650 C C . LEU A 1 80 ? -4.438 -6.434 6.332 1 92.75 80 LEU A C 1
ATOM 652 O O . LEU A 1 80 ? -4.633 -7.406 7.066 1 92.75 80 LEU A O 1
ATOM 656 N N . ARG A 1 81 ? -3.607 -5.461 6.629 1 94 81 ARG A N 1
ATOM 657 C CA . ARG A 1 81 ? -2.838 -5.508 7.871 1 94 81 ARG A CA 1
ATOM 658 C C . ARG A 1 81 ? -3.283 -4.41 8.828 1 94 81 ARG A C 1
ATOM 660 O O . ARG A 1 81 ? -3.34 -3.238 8.461 1 94 81 ARG A O 1
ATOM 667 N N . ALA A 1 82 ? -3.488 -4.918 10.055 1 87.88 82 ALA A N 1
ATOM 668 C CA . ALA A 1 82 ? -3.744 -3.936 11.102 1 87.88 82 ALA A CA 1
ATOM 669 C C . ALA A 1 82 ? -2.52 -3.057 11.344 1 87.88 82 ALA A C 1
ATOM 671 O O . ALA A 1 82 ? -1.391 -3.549 11.383 1 87.88 82 ALA A O 1
ATOM 672 N N . GLY A 1 83 ? -2.719 -1.831 11.305 1 90.31 83 GLY A N 1
ATOM 673 C CA . GLY A 1 83 ? -1.64 -0.907 11.617 1 90.31 83 GLY A CA 1
ATOM 674 C C . GLY A 1 83 ? -0.871 -0.456 10.391 1 90.31 83 GLY A C 1
ATOM 675 O O . GLY A 1 83 ? 0.107 0.287 10.5 1 90.31 83 GLY A O 1
ATOM 676 N N . ALA A 1 84 ? -1.241 -0.999 9.203 1 93.62 84 ALA A N 1
ATOM 677 C CA . ALA A 1 84 ? -0.589 -0.51 7.992 1 93.62 84 ALA A CA 1
ATOM 678 C C . ALA A 1 84 ? -0.626 1.014 7.926 1 93.62 84 ALA A C 1
ATOM 680 O O . ALA A 1 84 ? -1.637 1.632 8.266 1 93.62 84 ALA A O 1
ATOM 681 N N . PRO A 1 85 ? 0.508 1.61 7.543 1 95.62 85 PRO A N 1
ATOM 682 C CA . PRO A 1 85 ? 0.532 3.074 7.473 1 95.62 85 PRO A CA 1
ATOM 683 C C . PRO A 1 85 ? -0.503 3.633 6.496 1 95.62 85 PRO A C 1
ATOM 685 O O . PRO A 1 85 ? -0.947 2.928 5.59 1 95.62 85 PRO A O 1
ATOM 688 N N . ASP A 1 86 ? -0.813 4.867 6.598 1 94.06 86 ASP A N 1
ATOM 689 C CA . ASP A 1 86 ? -1.896 5.488 5.84 1 94.06 86 ASP A CA 1
ATOM 690 C C . ASP A 1 86 ? -1.487 5.719 4.387 1 94.06 86 ASP A C 1
ATOM 692 O O . ASP A 1 86 ? -2.312 5.609 3.48 1 94.06 86 ASP A O 1
ATOM 696 N N . LEU A 1 87 ? -0.23 6.059 4.215 1 97 87 LEU A N 1
ATOM 697 C CA . LEU A 1 87 ? 0.201 6.441 2.875 1 97 87 LEU A CA 1
ATOM 698 C C . LEU A 1 87 ? 1.54 5.797 2.529 1 97 87 LEU A C 1
ATOM 700 O O . LEU A 1 87 ? 2.389 5.613 3.404 1 97 87 LEU A O 1
ATOM 704 N N . LEU A 1 88 ? 1.719 5.488 1.271 1 98.62 88 LEU A N 1
ATOM 705 C CA . LEU A 1 88 ? 2.994 5.074 0.695 1 98.62 88 LEU A CA 1
ATOM 706 C C . LEU A 1 88 ? 3.396 5.992 -0.451 1 98.62 88 LEU A C 1
ATOM 708 O O . LEU A 1 88 ? 2.631 6.188 -1.396 1 98.62 88 LEU A O 1
ATOM 712 N N . LEU A 1 89 ? 4.453 6.672 -0.301 1 98.75 89 LEU A N 1
ATOM 713 C CA . LEU A 1 89 ? 5.141 7.281 -1.433 1 98.75 89 LEU A CA 1
ATOM 714 C C . LEU A 1 89 ? 6.164 6.32 -2.027 1 98.75 89 LEU A C 1
ATOM 716 O O . LEU A 1 89 ? 7.254 6.148 -1.475 1 98.75 89 LEU A O 1
ATOM 720 N N . ALA A 1 90 ? 5.836 5.699 -3.17 1 98.75 90 ALA A N 1
ATOM 721 C CA . ALA A 1 90 ? 6.66 4.672 -3.805 1 98.75 90 ALA A CA 1
ATOM 722 C C . ALA A 1 90 ? 7.727 5.301 -4.695 1 98.75 90 ALA A C 1
ATOM 724 O O . ALA A 1 90 ? 7.77 5.039 -5.898 1 98.75 90 ALA A O 1
ATOM 725 N N . VAL A 1 91 ? 8.516 6.074 -4.109 1 98.56 91 VAL A N 1
ATOM 726 C CA . VAL A 1 91 ? 9.656 6.738 -4.734 1 98.56 91 VAL A CA 1
ATOM 727 C C . VAL A 1 91 ? 10.898 6.555 -3.869 1 98.56 91 VAL A C 1
ATOM 729 O O . VAL A 1 91 ? 10.992 7.105 -2.771 1 98.56 91 VAL A O 1
ATOM 732 N N . PRO A 1 92 ? 11.836 5.773 -4.371 1 98.25 92 PRO A N 1
ATOM 733 C CA . PRO A 1 92 ? 13.078 5.668 -3.6 1 98.25 92 PRO A CA 1
ATOM 734 C C . PRO A 1 92 ? 13.891 6.961 -3.615 1 98.25 92 PRO A C 1
ATOM 736 O O . PRO A 1 92 ? 13.914 7.672 -4.625 1 98.25 92 PRO A O 1
ATOM 739 N N . ARG A 1 93 ? 14.414 7.242 -2.512 1 97 93 ARG A N 1
ATOM 740 C CA . ARG A 1 93 ? 15.305 8.391 -2.361 1 97 93 ARG A CA 1
ATOM 741 C C . ARG A 1 93 ? 16.5 8.047 -1.476 1 97 93 ARG A C 1
ATOM 743 O O . ARG A 1 93 ? 16.328 7.496 -0.387 1 97 93 ARG A O 1
ATOM 750 N N . GLY A 1 94 ? 17.75 8.352 -1.98 1 94.19 94 GLY A N 1
ATOM 751 C CA . GLY A 1 94 ? 18.922 7.988 -1.212 1 94.19 94 GLY A CA 1
ATOM 752 C C . GLY A 1 94 ? 19.016 6.504 -0.917 1 94.19 94 GLY A C 1
ATOM 753 O O . GLY A 1 94 ? 18.984 5.68 -1.836 1 94.19 94 GLY A O 1
ATOM 754 N N . ARG A 1 95 ? 19.047 6.188 0.358 1 94.81 95 ARG A N 1
ATOM 755 C CA . ARG A 1 95 ? 19.141 4.785 0.764 1 94.81 95 ARG A CA 1
ATOM 756 C C . ARG A 1 95 ? 17.766 4.242 1.153 1 94.81 95 ARG A C 1
ATOM 758 O O . ARG A 1 95 ? 17.656 3.08 1.552 1 94.81 95 ARG A O 1
ATOM 765 N N . ARG A 1 96 ? 16.781 5.074 1.017 1 98.06 96 ARG A N 1
ATOM 766 C CA . ARG A 1 96 ? 15.438 4.668 1.407 1 98.06 96 ARG A CA 1
ATOM 767 C C . ARG A 1 96 ? 14.68 4.078 0.223 1 98.06 96 ARG A C 1
ATOM 769 O O . ARG A 1 96 ? 14.766 4.586 -0.896 1 98.06 96 ARG A O 1
ATOM 776 N N . HIS A 1 97 ? 13.992 3.098 0.397 1 98.56 97 HIS A N 1
ATOM 777 C CA . HIS A 1 97 ? 13.32 2.369 -0.669 1 98.56 97 HIS A CA 1
ATOM 778 C C . HIS A 1 97 ? 11.93 2.939 -0.932 1 98.56 97 HIS A C 1
ATOM 780 O O . HIS A 1 97 ? 11.266 2.555 -1.9 1 98.56 97 HIS A O 1
ATOM 786 N N . GLY A 1 98 ? 11.43 3.824 -0.167 1 98.62 98 GLY A N 1
ATOM 787 C CA . GLY A 1 98 ? 10.148 4.512 -0.185 1 98.62 98 GLY A CA 1
ATOM 788 C C . GLY A 1 98 ? 9.82 5.195 1.128 1 98.62 98 GLY A C 1
ATOM 789 O O . GLY A 1 98 ? 10.578 5.086 2.098 1 98.62 98 GLY A O 1
ATOM 790 N N . LEU A 1 99 ? 8.75 5.906 1.188 1 98.81 99 LEU A N 1
ATOM 791 C CA . LEU A 1 99 ? 8.32 6.629 2.381 1 98.81 99 LEU A CA 1
ATOM 792 C C . LEU A 1 99 ? 6.906 6.219 2.787 1 98.81 99 LEU A C 1
ATOM 794 O O . LEU A 1 99 ? 5.973 6.32 1.987 1 98.81 99 LEU A O 1
ATOM 798 N N . PHE A 1 100 ? 6.809 5.719 3.988 1 98.62 100 PHE A N 1
ATOM 799 C CA . PHE A 1 100 ? 5.5 5.504 4.598 1 98.62 100 PHE A CA 1
ATOM 800 C C . PHE A 1 100 ? 5.148 6.645 5.547 1 98.62 100 PHE A C 1
ATOM 802 O O . PHE A 1 100 ? 5.98 7.066 6.352 1 98.62 100 PHE A O 1
ATOM 809 N N . VAL A 1 101 ? 3.914 7.102 5.441 1 97.5 101 VAL A N 1
ATOM 810 C CA . VAL A 1 101 ? 3.438 8.172 6.309 1 97.5 101 VAL A CA 1
ATOM 811 C C . VAL A 1 101 ? 2.246 7.684 7.129 1 97.5 101 VAL A C 1
ATOM 813 O O . VAL A 1 101 ? 1.285 7.141 6.578 1 97.5 101 VAL A O 1
ATOM 816 N N . GLU A 1 102 ? 2.328 7.754 8.383 1 94.25 102 GLU A N 1
ATOM 817 C CA . GLU A 1 102 ? 1.237 7.484 9.312 1 94.25 102 GLU A CA 1
ATOM 818 C C . GLU A 1 102 ? 0.645 8.781 9.859 1 94.25 102 GLU A C 1
ATOM 820 O O . GLU A 1 102 ? 1.32 9.531 10.562 1 94.25 102 GLU A O 1
ATOM 825 N N . ASN A 1 103 ? -0.62 8.977 9.492 1 91.5 103 ASN A N 1
ATOM 826 C CA . ASN A 1 103 ? -1.249 10.234 9.891 1 91.5 103 ASN A CA 1
ATOM 827 C C . ASN A 1 103 ? -2.014 10.078 11.203 1 91.5 103 ASN A C 1
ATOM 829 O O . ASN A 1 103 ? -2.756 9.117 11.383 1 91.5 103 ASN A O 1
ATOM 833 N N . LYS A 1 104 ? -1.733 10.961 12.047 1 85.56 104 LYS A N 1
ATOM 834 C CA . LYS A 1 104 ? -2.475 11.086 13.297 1 85.56 104 LYS A CA 1
ATOM 835 C C . LYS A 1 104 ? -3.145 12.453 13.406 1 85.56 104 LYS A C 1
ATOM 837 O O . LYS A 1 104 ? -2.744 13.406 12.727 1 85.56 104 LYS A O 1
ATOM 842 N N . ARG A 1 105 ? -4.168 12.422 14.211 1 78.75 105 ARG A N 1
ATOM 843 C CA . ARG A 1 105 ? -4.785 13.719 14.5 1 78.75 105 ARG A CA 1
ATOM 844 C C . ARG A 1 105 ? -3.793 14.656 15.18 1 78.75 105 ARG A C 1
ATOM 846 O O . ARG A 1 105 ? -2.873 14.211 15.867 1 78.75 105 ARG A O 1
ATOM 853 N N . ARG A 1 106 ? -4.141 15.938 14.992 1 76.12 106 ARG A N 1
ATOM 854 C CA . ARG A 1 106 ? -3.248 16.969 15.531 1 76.12 106 ARG A CA 1
ATOM 855 C C . ARG A 1 106 ? -3.15 16.859 17.047 1 76.12 106 ARG A C 1
ATOM 857 O O . ARG A 1 106 ? -2.078 17.078 17.625 1 76.12 106 ARG A O 1
ATOM 864 N N . THR A 1 107 ? -4.281 16.531 17.562 1 72.12 107 THR A N 1
ATOM 865 C CA . THR A 1 107 ? -4.281 16.406 19.016 1 72.12 107 THR A CA 1
ATOM 866 C C . THR A 1 107 ? -4.832 15.047 19.438 1 72.12 107 THR A C 1
ATOM 868 O O . THR A 1 107 ? -5.723 14.5 18.781 1 72.12 107 THR A O 1
ATOM 871 N N . GLY A 1 108 ? -4.203 14.414 20.422 1 67.69 108 GLY A N 1
ATOM 872 C CA . GLY A 1 108 ? -4.754 13.242 21.078 1 67.69 108 GLY A CA 1
ATOM 873 C C . GLY A 1 108 ? -4.473 11.945 20.328 1 67.69 108 GLY A C 1
ATOM 874 O O . GLY A 1 108 ? -4.777 10.859 20.828 1 67.69 108 GLY A O 1
ATOM 875 N N . GLY A 1 109 ? -3.803 12.039 19.266 1 72.44 109 GLY A N 1
ATOM 876 C CA . GLY A 1 109 ? -3.662 10.789 18.531 1 72.44 109 GLY A CA 1
ATOM 877 C C . GLY A 1 109 ? -2.385 10.047 18.859 1 72.44 109 GLY A C 1
ATOM 878 O O . GLY A 1 109 ? -1.288 10.594 18.734 1 72.44 109 GLY A O 1
ATOM 879 N N . ARG A 1 110 ? -2.592 8.82 19.656 1 80.5 110 ARG A N 1
ATOM 880 C CA . ARG A 1 110 ? -1.422 7.98 19.906 1 80.5 110 ARG A CA 1
ATOM 881 C C . ARG A 1 110 ? -1.347 6.84 18.891 1 80.5 110 ARG A C 1
ATOM 883 O O . ARG A 1 110 ? -2.375 6.359 18.406 1 80.5 110 ARG A O 1
ATOM 890 N N . VAL A 1 111 ? -0.093 6.559 18.625 1 87 111 VAL A N 1
ATOM 891 C CA . VAL A 1 111 ? 0.13 5.406 17.766 1 87 111 VAL A CA 1
ATOM 892 C C . VAL A 1 111 ? -0.069 4.117 18.547 1 87 111 VAL A C 1
ATOM 894 O O . VAL A 1 111 ? 0.421 3.988 19.672 1 87 111 VAL A O 1
ATOM 897 N N . SER A 1 112 ? -0.896 3.217 18.016 1 89.31 112 SER A N 1
ATOM 898 C CA . SER A 1 112 ? -1.154 1.95 18.688 1 89.31 112 SER A CA 1
ATOM 899 C C . SER A 1 112 ? 0.068 1.04 18.656 1 89.31 112 SER A C 1
ATOM 901 O O . SER A 1 112 ? 0.992 1.271 17.859 1 89.31 112 SER A O 1
ATOM 903 N N . GLY A 1 113 ? 0.1 0.094 19.547 1 91.38 113 GLY A N 1
ATOM 904 C CA . GLY A 1 113 ? 1.172 -0.889 19.531 1 91.38 113 GLY A CA 1
ATOM 905 C C . GLY A 1 113 ? 1.315 -1.594 18.203 1 91.38 113 GLY A C 1
ATOM 906 O O . GLY A 1 113 ? 2.43 -1.789 17.719 1 91.38 113 GLY A O 1
ATOM 907 N N . GLU A 1 114 ? 0.213 -1.92 17.562 1 91.56 114 GLU A N 1
ATOM 908 C CA . GLU A 1 114 ? 0.22 -2.568 16.25 1 91.56 114 GLU A CA 1
ATOM 909 C C . GLU A 1 114 ? 0.825 -1.657 15.188 1 91.56 114 GLU A C 1
ATOM 911 O O . GLU A 1 114 ? 1.572 -2.117 14.32 1 91.56 114 GLU A O 1
ATOM 916 N N . GLN A 1 115 ? 0.481 -0.403 15.32 1 92.44 115 GLN A N 1
ATOM 917 C CA . GLN A 1 115 ? 1.032 0.57 14.383 1 92.44 115 GLN A CA 1
ATOM 918 C C . GLN A 1 115 ? 2.537 0.727 14.578 1 92.44 115 GLN A C 1
ATOM 920 O O . GLN A 1 115 ? 3.293 0.758 13.602 1 92.44 115 GLN A O 1
ATOM 925 N N . GLU A 1 116 ? 2.924 0.788 15.766 1 94.88 116 GLU A N 1
ATOM 926 C CA . GLU A 1 116 ? 4.344 0.934 16.078 1 94.88 116 GLU A CA 1
ATOM 927 C C . GLU A 1 116 ? 5.145 -0.259 15.555 1 94.88 116 GLU A C 1
ATOM 929 O O . GLU A 1 116 ? 6.223 -0.088 14.984 1 94.88 116 GLU A O 1
ATOM 934 N N . ASP A 1 117 ? 4.672 -1.394 15.766 1 96.25 117 ASP A N 1
ATOM 935 C CA . ASP A 1 117 ? 5.332 -2.609 15.297 1 96.25 117 ASP A CA 1
ATOM 936 C C . ASP A 1 117 ? 5.48 -2.602 13.781 1 96.25 117 ASP A C 1
ATOM 938 O O . ASP A 1 117 ? 6.559 -2.893 13.25 1 96.25 117 ASP A O 1
ATOM 942 N N . MET A 1 118 ? 4.406 -2.27 13.148 1 96.69 118 MET A N 1
ATOM 943 C CA . MET A 1 118 ? 4.418 -2.238 11.688 1 96.69 118 MET A CA 1
ATOM 944 C C . MET A 1 118 ? 5.422 -1.213 11.18 1 96.69 118 MET A C 1
ATOM 946 O O . MET A 1 118 ? 6.188 -1.495 10.25 1 96.69 118 MET A O 1
ATOM 950 N N . LEU A 1 119 ? 5.422 -0.088 11.75 1 97.31 119 LEU A N 1
ATOM 951 C CA . LEU A 1 119 ? 6.355 0.958 11.352 1 97.31 119 LEU A CA 1
ATOM 952 C C . LEU A 1 119 ? 7.797 0.503 11.547 1 97.31 119 LEU A C 1
ATOM 954 O O . LEU A 1 119 ? 8.656 0.744 10.695 1 97.31 119 LEU A O 1
ATOM 958 N N . ALA A 1 120 ? 8.055 -0.135 12.609 1 98 120 ALA A N 1
ATOM 959 C CA . ALA A 1 120 ? 9.391 -0.64 12.891 1 98 120 ALA A CA 1
ATOM 960 C C . ALA A 1 120 ? 9.812 -1.691 11.867 1 98 120 ALA A C 1
ATOM 962 O O . ALA A 1 120 ? 10.961 -1.719 11.43 1 98 120 ALA A O 1
ATOM 963 N N . LEU A 1 121 ? 8.922 -2.537 11.531 1 98.06 121 LEU A N 1
ATOM 964 C CA . LEU A 1 121 ? 9.188 -3.57 10.539 1 98.06 121 LEU A CA 1
ATOM 965 C C . LEU A 1 121 ? 9.57 -2.949 9.195 1 98.06 121 LEU A C 1
ATOM 967 O O . LEU A 1 121 ? 10.539 -3.373 8.57 1 98.06 121 LEU A O 1
ATOM 971 N N . LEU A 1 122 ? 8.836 -1.954 8.812 1 98.56 122 LEU A N 1
ATOM 972 C CA . LEU A 1 122 ? 9.086 -1.293 7.531 1 98.56 122 LEU A CA 1
ATOM 973 C C . LEU A 1 122 ? 10.406 -0.529 7.562 1 98.56 122 LEU A C 1
ATOM 975 O O . LEU A 1 122 ? 11.164 -0.557 6.59 1 98.56 122 LEU A O 1
ATOM 979 N N . ALA A 1 123 ? 10.641 0.109 8.672 1 98.69 123 ALA A N 1
ATOM 980 C CA . ALA A 1 123 ? 11.906 0.823 8.828 1 98.69 123 ALA A CA 1
ATOM 981 C C . ALA A 1 123 ? 13.086 -0.135 8.75 1 98.69 123 ALA A C 1
ATOM 983 O O . ALA A 1 123 ? 14.109 0.185 8.133 1 98.69 123 ALA A O 1
ATOM 984 N N . ALA A 1 124 ? 12.938 -1.279 9.32 1 98.5 124 ALA A N 1
ATOM 985 C CA . ALA A 1 124 ? 14 -2.279 9.328 1 98.5 124 ALA A CA 1
ATOM 986 C C . ALA A 1 124 ? 14.305 -2.77 7.918 1 98.5 124 ALA A C 1
ATOM 988 O O . ALA A 1 124 ? 15.391 -3.297 7.66 1 98.5 124 ALA A O 1
ATOM 989 N N . GLN A 1 125 ? 13.336 -2.605 7.031 1 98.38 125 GLN A N 1
ATOM 990 C CA . GLN A 1 125 ? 13.555 -3.01 5.648 1 98.38 125 GLN A CA 1
ATOM 991 C C . GLN A 1 125 ? 14.219 -1.894 4.848 1 98.38 125 GLN A C 1
ATOM 993 O O . GLN A 1 125 ? 14.516 -2.061 3.662 1 98.38 125 GLN A O 1
ATOM 998 N N . GLY A 1 126 ? 14.328 -0.688 5.434 1 98.25 126 GLY A N 1
ATOM 999 C CA . GLY A 1 126 ? 15.016 0.402 4.758 1 98.25 126 GLY A CA 1
ATOM 1000 C C . GLY A 1 126 ? 14.07 1.471 4.238 1 98.25 126 GLY A C 1
ATOM 1001 O O . GLY A 1 126 ? 14.492 2.371 3.508 1 98.25 126 GLY A O 1
ATOM 1002 N N . TYR A 1 127 ? 12.836 1.38 4.605 1 98.69 127 TYR A N 1
ATOM 1003 C CA . TYR A 1 127 ? 11.906 2.451 4.273 1 98.69 127 TYR A CA 1
ATOM 1004 C C . TYR A 1 127 ? 11.984 3.58 5.297 1 98.69 127 TYR A C 1
ATOM 1006 O O . TYR A 1 127 ? 12.305 3.348 6.461 1 98.69 127 TYR A O 1
ATOM 1014 N N . GLN A 1 128 ? 11.789 4.742 4.832 1 98.56 128 GLN A N 1
ATOM 1015 C CA . GLN A 1 128 ? 11.5 5.793 5.805 1 98.56 128 GLN A CA 1
ATOM 1016 C C . GLN A 1 128 ? 10.047 5.719 6.277 1 98.56 128 GLN A C 1
ATOM 1018 O O . GLN A 1 128 ? 9.133 5.52 5.473 1 98.56 128 GLN A O 1
ATOM 1023 N N . VAL A 1 129 ? 9.922 5.793 7.547 1 98.5 129 VAL A N 1
ATOM 1024 C CA . VAL A 1 129 ? 8.586 5.805 8.133 1 98.5 129 VAL A CA 1
ATOM 1025 C C . VAL A 1 129 ? 8.43 7.016 9.047 1 98.5 129 VAL A C 1
ATOM 1027 O O . VAL A 1 129 ? 9.328 7.328 9.836 1 98.5 129 VAL A O 1
ATOM 1030 N N . THR A 1 130 ? 7.328 7.75 8.867 1 97.69 130 THR A N 1
ATOM 1031 C CA . THR A 1 130 ? 7.145 8.961 9.656 1 97.69 130 THR A CA 1
ATOM 1032 C C . THR A 1 130 ? 5.703 9.07 10.148 1 97.69 130 THR A C 1
ATOM 1034 O O . THR A 1 130 ? 4.762 8.875 9.383 1 97.69 130 THR A O 1
ATOM 1037 N N . VAL A 1 131 ? 5.531 9.32 11.414 1 96.19 131 VAL A N 1
ATOM 1038 C CA . VAL A 1 131 ? 4.234 9.672 11.977 1 96.19 131 VAL A CA 1
ATOM 1039 C C . VAL A 1 131 ? 4.031 11.188 11.891 1 96.19 131 VAL A C 1
ATOM 1041 O O . VAL A 1 131 ? 4.879 11.961 12.344 1 96.19 131 VAL A O 1
ATOM 1044 N N . CYS A 1 132 ? 2.973 11.531 11.305 1 95 132 CYS A N 1
ATOM 1045 C CA . CYS A 1 132 ? 2.715 12.953 11.109 1 95 132 CYS A CA 1
ATOM 1046 C C . CYS A 1 132 ? 1.424 13.375 11.805 1 95 132 CYS A C 1
ATOM 1048 O O . CYS A 1 132 ? 0.451 12.617 11.828 1 95 132 CYS A O 1
ATOM 1050 N N . ARG A 1 133 ? 1.42 14.586 12.297 1 91.69 133 ARG A N 1
ATOM 1051 C CA . ARG A 1 133 ? 0.229 15.203 12.875 1 91.69 133 ARG A CA 1
ATOM 1052 C C . ARG A 1 133 ? -0.236 16.375 12.023 1 91.69 133 ARG A C 1
ATOM 1054 O O . ARG A 1 133 ? 0.333 17.469 12.102 1 91.69 133 ARG A O 1
ATOM 1061 N N . GLY A 1 134 ? -1.278 16.094 11.305 1 89.5 134 GLY A N 1
ATOM 1062 C CA . GLY A 1 134 ? -1.761 17.094 10.367 1 89.5 134 GLY A CA 1
ATOM 1063 C C . GLY A 1 134 ? -1.119 16.984 9 1 89.5 134 GLY A C 1
ATOM 1064 O O . GLY A 1 134 ? -0.037 16.422 8.859 1 89.5 134 GLY A O 1
ATOM 1065 N N . TRP A 1 135 ? -1.842 17.578 8.023 1 93.75 135 TRP A N 1
ATOM 1066 C CA . TRP A 1 135 ? -1.362 17.453 6.648 1 93.75 135 TRP A CA 1
ATOM 1067 C C . TRP A 1 135 ? -0.119 18.312 6.43 1 93.75 135 TRP A C 1
ATOM 1069 O O . TRP A 1 135 ? 0.697 18.031 5.551 1 93.75 135 TRP A O 1
ATOM 1079 N N . ASP A 1 136 ? 0.058 19.422 7.188 1 94.44 136 ASP A N 1
ATOM 1080 C CA . ASP A 1 136 ? 1.228 20.281 7.039 1 94.44 136 ASP A CA 1
ATOM 1081 C C . ASP A 1 136 ? 2.508 19.531 7.414 1 94.44 136 ASP A C 1
ATOM 1083 O O . ASP A 1 136 ? 3.537 19.688 6.754 1 94.44 136 ASP A O 1
ATOM 1087 N N . GLU A 1 137 ? 2.443 18.719 8.484 1 95.88 137 GLU A N 1
ATOM 1088 C CA . GLU A 1 137 ? 3.602 17.906 8.852 1 95.88 137 GLU A CA 1
ATOM 1089 C C . GLU A 1 137 ? 3.891 16.844 7.801 1 95.88 137 GLU A C 1
ATOM 1091 O O . GLU A 1 137 ? 5.051 16.562 7.484 1 95.88 137 GLU A O 1
ATOM 1096 N N . ALA A 1 138 ? 2.859 16.234 7.258 1 97.56 138 ALA A N 1
ATOM 1097 C CA . ALA A 1 138 ? 3.027 15.242 6.191 1 97.56 138 ALA A CA 1
ATOM 1098 C C . ALA A 1 138 ? 3.67 15.875 4.961 1 97.56 138 ALA A C 1
ATOM 1100 O O . ALA A 1 138 ? 4.586 15.297 4.367 1 97.56 138 ALA A O 1
ATOM 1101 N N . ARG A 1 139 ? 3.158 17 4.66 1 97.88 139 ARG A N 1
ATOM 1102 C CA . ARG A 1 139 ? 3.729 17.75 3.543 1 97.88 139 ARG A CA 1
ATOM 1103 C C . ARG A 1 139 ? 5.215 18.016 3.76 1 97.88 139 ARG A C 1
ATOM 1105 O O . ARG A 1 139 ? 6.031 17.781 2.867 1 97.88 139 ARG A O 1
ATOM 1112 N N . ALA A 1 140 ? 5.551 18.531 4.918 1 97.88 140 ALA A N 1
ATOM 1113 C CA . ALA A 1 140 ? 6.949 18.812 5.227 1 97.88 140 ALA A CA 1
ATOM 1114 C C . ALA A 1 140 ? 7.801 17.547 5.156 1 97.88 140 ALA A C 1
ATOM 1116 O O . ALA A 1 140 ? 8.93 17.578 4.652 1 97.88 140 ALA A O 1
ATOM 1117 N N . THR A 1 141 ? 7.258 16.516 5.629 1 98.06 141 THR A N 1
ATOM 1118 C CA . THR A 1 141 ? 7.953 15.234 5.609 1 98.06 141 THR A CA 1
ATOM 1119 C C . THR A 1 141 ? 8.242 14.797 4.176 1 98.06 141 THR A C 1
ATOM 1121 O O . THR A 1 141 ? 9.359 14.383 3.859 1 98.06 141 THR A O 1
ATOM 1124 N N . ILE A 1 142 ? 7.258 14.883 3.312 1 98.19 142 ILE A N 1
ATOM 1125 C CA . ILE A 1 142 ? 7.414 14.469 1.922 1 98.19 142 ILE A CA 1
ATOM 1126 C C . ILE A 1 142 ? 8.438 15.359 1.229 1 98.19 142 ILE A C 1
ATOM 1128 O O . ILE A 1 142 ? 9.297 14.867 0.491 1 98.19 142 ILE A O 1
ATOM 1132 N N . GLN A 1 143 ? 8.328 16.625 1.513 1 98 143 GLN A N 1
ATOM 1133 C CA . GLN A 1 143 ? 9.281 17.562 0.908 1 98 143 GLN A CA 1
ATOM 1134 C C . GLN A 1 143 ? 10.711 17.234 1.331 1 98 143 GLN A C 1
ATOM 1136 O O . GLN A 1 143 ? 11.617 17.203 0.496 1 98 143 GLN A O 1
ATOM 1141 N N . GLN A 1 144 ? 10.906 17.016 2.605 1 97.38 144 GLN A N 1
ATOM 1142 C CA . GLN A 1 144 ? 12.227 16.656 3.105 1 97.38 144 GLN A CA 1
ATOM 1143 C C . GLN A 1 144 ? 12.711 15.352 2.496 1 97.38 144 GLN A C 1
ATOM 1145 O O . GLN A 1 144 ? 13.875 15.234 2.102 1 97.38 144 GLN A O 1
ATOM 1150 N N . TYR A 1 145 ? 11.805 14.461 2.441 1 98.06 145 TYR A N 1
ATOM 1151 C CA . TYR A 1 145 ? 12.117 13.164 1.853 1 98.06 145 TYR A CA 1
ATOM 1152 C C . TYR A 1 145 ? 12.586 13.312 0.411 1 98.06 145 TYR A C 1
ATOM 1154 O O . TYR A 1 145 ? 13.57 12.695 0.002 1 98.06 145 TYR A O 1
ATOM 1162 N N . MET A 1 146 ? 11.906 14.117 -0.335 1 96.25 146 MET A N 1
ATOM 1163 C CA . MET A 1 146 ? 12.195 14.297 -1.755 1 96.25 146 MET A CA 1
ATOM 1164 C C . MET A 1 146 ? 13.516 15.039 -1.952 1 96.25 146 MET A C 1
ATOM 1166 O O . MET A 1 146 ? 14.164 14.891 -2.988 1 96.25 146 MET A O 1
ATOM 1170 N N . GLU A 1 147 ? 13.859 15.797 -0.955 1 92.81 147 GLU A N 1
ATOM 1171 C CA . GLU A 1 147 ? 15.109 16.547 -1.03 1 92.81 147 GLU A CA 1
ATOM 1172 C C . GLU A 1 147 ? 16.297 15.68 -0.642 1 92.81 147 GLU A C 1
ATOM 1174 O O . GLU A 1 147 ? 17.453 16.016 -0.952 1 92.81 147 GLU A O 1
ATOM 1179 N N . ALA A 1 148 ? 16.016 14.719 0.135 1 81.94 148 ALA A N 1
ATOM 1180 C CA . ALA A 1 148 ? 17.094 13.82 0.565 1 81.94 148 ALA A CA 1
ATOM 1181 C C . ALA A 1 148 ? 17.844 13.25 -0.634 1 81.94 148 ALA A C 1
ATOM 1183 O O . ALA A 1 148 ? 17.266 13.039 -1.699 1 81.94 148 ALA A O 1
ATOM 1184 N N . GLU A 1 149 ? 19.109 13.766 -0.817 1 65.12 149 GLU A N 1
ATOM 1185 C CA . GLU A 1 149 ? 20.016 13.5 -1.922 1 65.12 149 GLU A CA 1
ATOM 1186 C C . GLU A 1 149 ? 19.984 12.031 -2.326 1 65.12 149 GLU A C 1
ATOM 1188 O O . GLU A 1 149 ? 19.781 11.156 -1.484 1 65.12 149 GLU A O 1
ATOM 1193 N N . SER A 1 150 ? 19.578 11.789 -3.689 1 52.41 150 SER A N 1
ATOM 1194 C CA . SER A 1 150 ? 19.781 10.5 -4.344 1 52.41 150 SER A CA 1
ATOM 1195 C C . SER A 1 150 ? 21.172 9.938 -4.062 1 52.41 150 SER A C 1
ATOM 1197 O O . SER A 1 150 ? 22.109 10.695 -3.834 1 52.41 150 SER A O 1
ATOM 1199 N N . MET B 1 1 ? 9.227 -4.23 -27.625 1 21.5 1 MET B N 1
ATOM 1200 C CA . MET B 1 1 ? 8.523 -5.344 -28.25 1 21.5 1 MET B CA 1
ATOM 1201 C C . MET B 1 1 ? 7.258 -5.691 -27.484 1 21.5 1 MET B C 1
ATOM 1203 O O . MET B 1 1 ? 7.293 -5.863 -26.266 1 21.5 1 MET B O 1
ATOM 1207 N N . ALA B 1 2 ? 6.059 -5.32 -28.016 1 29.44 2 ALA B N 1
ATOM 1208 C CA . ALA B 1 2 ? 4.703 -5.484 -27.5 1 29.44 2 ALA B CA 1
ATOM 1209 C C . ALA B 1 2 ? 4.418 -6.945 -27.156 1 29.44 2 ALA B C 1
ATOM 1211 O O . ALA B 1 2 ? 4.719 -7.844 -27.953 1 29.44 2 ALA B O 1
ATOM 1212 N N . ALA B 1 3 ? 4.469 -7.312 -25.984 1 38.28 3 ALA B N 1
ATOM 1213 C CA . ALA B 1 3 ? 4.262 -8.703 -25.594 1 38.28 3 ALA B CA 1
ATOM 1214 C C . ALA B 1 3 ? 3.08 -9.312 -26.344 1 38.28 3 ALA B C 1
ATOM 1216 O O . ALA B 1 3 ? 1.95 -8.836 -26.234 1 38.28 3 ALA B O 1
ATOM 1217 N N . ARG B 1 4 ? 3.195 -9.914 -27.516 1 40.53 4 ARG B N 1
ATOM 1218 C CA . ARG B 1 4 ? 2.354 -10.531 -28.547 1 40.53 4 ARG B CA 1
ATOM 1219 C C . ARG B 1 4 ? 1.524 -11.664 -27.953 1 40.53 4 ARG B C 1
ATOM 1221 O O . ARG B 1 4 ? 2.068 -12.578 -27.328 1 40.53 4 ARG B O 1
ATOM 1228 N N . TRP B 1 5 ? 0.313 -11.414 -27.672 1 38.78 5 TRP B N 1
ATOM 1229 C CA . TRP B 1 5 ? -0.664 -12.484 -27.5 1 38.78 5 TRP B CA 1
ATOM 1230 C C . TRP B 1 5 ? -0.462 -13.586 -28.547 1 38.78 5 TRP B C 1
ATOM 1232 O O . TRP B 1 5 ? -0.32 -13.305 -29.734 1 38.78 5 TRP B O 1
ATOM 1242 N N . THR B 1 6 ? 0.059 -14.664 -28.156 1 44.84 6 THR B N 1
ATOM 1243 C CA . THR B 1 6 ? 0.214 -15.711 -29.156 1 44.84 6 THR B CA 1
ATOM 1244 C C . THR B 1 6 ? -1.125 -16.391 -29.453 1 44.84 6 THR B C 1
ATOM 1246 O O . THR B 1 6 ? -2.08 -16.234 -28.688 1 44.84 6 THR B O 1
ATOM 1249 N N . LEU B 1 7 ? -1.342 -16.938 -30.562 1 50.19 7 LEU B N 1
ATOM 1250 C CA . LEU B 1 7 ? -2.471 -17.734 -31.031 1 50.19 7 LEU B CA 1
ATOM 1251 C C . LEU B 1 7 ? -2.818 -18.812 -30.016 1 50.19 7 LEU B C 1
ATOM 1253 O O . LEU B 1 7 ? -3.99 -19.156 -29.844 1 50.19 7 LEU B O 1
ATOM 1257 N N . GLU B 1 8 ? -1.805 -19.234 -29.344 1 52.47 8 GLU B N 1
ATOM 1258 C CA . GLU B 1 8 ? -2.006 -20.312 -28.359 1 52.47 8 GLU B CA 1
ATOM 1259 C C . GLU B 1 8 ? -2.725 -19.781 -27.125 1 52.47 8 GLU B C 1
ATOM 1261 O O . GLU B 1 8 ? -3.568 -20.484 -26.547 1 52.47 8 GLU B O 1
ATOM 1266 N N . ASP B 1 9 ? -2.447 -18.578 -26.828 1 50.31 9 ASP B N 1
ATOM 1267 C CA . ASP B 1 9 ? -3.092 -17.953 -25.688 1 50.31 9 ASP B CA 1
ATOM 1268 C C . ASP B 1 9 ? -4.59 -17.781 -25.922 1 50.31 9 ASP B C 1
ATOM 1270 O O . ASP B 1 9 ? -5.402 -18.047 -25.031 1 50.31 9 ASP B O 1
ATOM 1274 N N . VAL B 1 10 ? -4.887 -17.422 -27.047 1 46.97 10 VAL B N 1
ATOM 1275 C CA . VAL B 1 10 ? -6.27 -17.234 -27.484 1 46.97 10 VAL B CA 1
ATOM 1276 C C . VAL B 1 10 ? -6.992 -18.578 -27.516 1 46.97 10 VAL B C 1
ATOM 1278 O O . VAL B 1 10 ? -8.148 -18.672 -27.094 1 46.97 10 VAL B O 1
ATOM 1281 N N . ARG B 1 11 ? -6.391 -19.625 -27.938 1 54.25 11 ARG B N 1
ATOM 1282 C CA . ARG B 1 11 ? -6.996 -20.953 -28.078 1 54.25 11 ARG B CA 1
ATOM 1283 C C . ARG B 1 11 ? -7.359 -21.531 -26.703 1 54.25 11 ARG B C 1
ATOM 1285 O O . ARG B 1 11 ? -8.398 -22.172 -26.562 1 54.25 11 ARG B O 1
ATOM 1292 N N . ARG B 1 12 ? -6.484 -21.188 -25.781 1 52.72 12 ARG B N 1
ATOM 1293 C CA . ARG B 1 12 ? -6.699 -21.719 -24.438 1 52.72 12 ARG B CA 1
ATOM 1294 C C . ARG B 1 12 ? -7.906 -21.062 -23.781 1 52.72 12 ARG B C 1
ATOM 1296 O O . ARG B 1 12 ? -8.711 -21.734 -23.141 1 52.72 12 ARG B O 1
ATOM 1303 N N . ILE B 1 13 ? -8.07 -19.797 -24.094 1 50.78 13 ILE B N 1
ATOM 1304 C CA . ILE B 1 13 ? -9.219 -19.062 -23.594 1 50.78 13 ILE B CA 1
ATOM 1305 C C . ILE B 1 13 ? -10.5 -19.609 -24.203 1 50.78 13 ILE B C 1
ATOM 1307 O O . ILE B 1 13 ? -11.492 -19.828 -23.516 1 50.78 13 ILE B O 1
ATOM 1311 N N . GLU B 1 14 ? -10.398 -19.859 -25.391 1 51.91 14 GLU B N 1
ATOM 1312 C CA . GLU B 1 14 ? -11.531 -20.375 -26.156 1 51.91 14 GLU B CA 1
ATOM 1313 C C . GLU B 1 14 ? -11.898 -21.781 -25.703 1 51.91 14 GLU B C 1
ATOM 1315 O O . GLU B 1 14 ? -13.078 -22.109 -25.578 1 51.91 14 GLU B O 1
ATOM 1320 N N . ALA B 1 15 ? -10.906 -22.625 -25.469 1 52.62 15 ALA B N 1
ATOM 1321 C CA . ALA B 1 15 ? -11.141 -24 -25.047 1 52.62 15 ALA B CA 1
ATOM 1322 C C . ALA B 1 15 ? -11.867 -24.047 -23.703 1 52.62 15 ALA B C 1
ATOM 1324 O O . ALA B 1 15 ? -12.773 -24.859 -23.5 1 52.62 15 ALA B O 1
ATOM 1325 N N . ARG B 1 16 ? -11.562 -23.094 -22.859 1 54.06 16 ARG B N 1
ATOM 1326 C CA . ARG B 1 16 ? -12.18 -23.031 -21.547 1 54.06 16 ARG B CA 1
ATOM 1327 C C . ARG B 1 16 ? -13.625 -22.562 -21.641 1 54.06 16 ARG B C 1
ATOM 1329 O O . ARG B 1 16 ? -14.5 -23.078 -20.953 1 54.06 16 ARG B O 1
ATOM 1336 N N . ARG B 1 17 ? -13.797 -21.609 -22.484 1 52.41 17 ARG B N 1
ATOM 1337 C CA . ARG B 1 17 ? -15.141 -21.125 -22.75 1 52.41 17 ARG B CA 1
ATOM 1338 C C . ARG B 1 17 ? -16.031 -22.25 -23.297 1 52.41 17 ARG B C 1
ATOM 1340 O O . ARG B 1 17 ? -17.188 -22.391 -22.891 1 52.41 17 ARG B O 1
ATOM 1347 N N . ILE B 1 18 ? -15.453 -23.031 -24.156 1 52.22 18 ILE B N 1
ATOM 1348 C CA . ILE B 1 18 ? -16.156 -24.141 -24.797 1 52.22 18 ILE B CA 1
ATOM 1349 C C . ILE B 1 18 ? -16.438 -25.234 -23.766 1 52.22 18 ILE B C 1
ATOM 1351 O O . ILE B 1 18 ? -17.531 -25.797 -23.719 1 52.22 18 ILE B O 1
ATOM 1355 N N . GLY B 1 19 ? -15.422 -25.547 -23 1 52.28 19 GLY B N 1
ATOM 1356 C CA . GLY B 1 19 ? -15.633 -26.562 -21.984 1 52.28 19 GLY B CA 1
ATOM 1357 C C . GLY B 1 19 ? -16.75 -26.219 -21.016 1 52.28 19 GLY B C 1
ATOM 1358 O O . GLY B 1 19 ? -17.562 -27.094 -20.672 1 52.28 19 GLY B O 1
ATOM 1359 N N . ARG B 1 20 ? -16.797 -24.938 -20.719 1 55.66 20 ARG B N 1
ATOM 1360 C CA . ARG B 1 20 ? -17.891 -24.484 -19.859 1 55.66 20 ARG B CA 1
ATOM 1361 C C . ARG B 1 20 ? -19.234 -24.656 -20.547 1 55.66 20 ARG B C 1
ATOM 1363 O O . ARG B 1 20 ? -20.219 -25.062 -19.922 1 55.66 20 ARG B O 1
ATOM 1370 N N . LYS B 1 21 ? -19.234 -24.453 -21.781 1 53.69 21 LYS B N 1
ATOM 1371 C CA . LYS B 1 21 ? -20.453 -24.562 -22.578 1 53.69 21 LYS B CA 1
ATOM 1372 C C . LYS B 1 21 ? -20.875 -26.016 -22.75 1 53.69 21 LYS B C 1
ATOM 1374 O O . LYS B 1 21 ? -22.062 -26.328 -22.812 1 53.69 21 LYS B O 1
ATOM 1379 N N . LEU B 1 22 ? -19.906 -26.828 -22.922 1 51.94 22 LEU B N 1
ATOM 1380 C CA . LEU B 1 22 ? -20.219 -28.203 -23.281 1 51.94 22 LEU B CA 1
ATOM 1381 C C . LEU B 1 22 ? -20.562 -29.031 -22.031 1 51.94 22 LEU B C 1
ATOM 1383 O O . LEU B 1 22 ? -20.797 -30.234 -22.125 1 51.94 22 LEU B O 1
ATOM 1387 N N . GLY B 1 23 ? -20.812 -28.578 -20.766 1 45.19 23 GLY B N 1
ATOM 1388 C CA . GLY B 1 23 ? -21.312 -29.312 -19.609 1 45.19 23 GLY B CA 1
ATOM 1389 C C . GLY B 1 23 ? -20.312 -30.328 -19.078 1 45.19 23 GLY B C 1
ATOM 1390 O O . GLY B 1 23 ? -20.688 -31.344 -18.516 1 45.19 23 GLY B O 1
ATOM 1391 N N . LEU B 1 24 ? -19.109 -30.547 -19.672 1 49.75 24 LEU B N 1
ATOM 1392 C CA . LEU B 1 24 ? -18.172 -31.531 -19.141 1 49.75 24 LEU B CA 1
ATOM 1393 C C . LEU B 1 24 ? -18.141 -31.484 -17.609 1 49.75 24 LEU B C 1
ATOM 1395 O O . LEU B 1 24 ? -18.438 -30.453 -17.016 1 49.75 24 LEU B O 1
ATOM 1399 N N . PRO B 1 25 ? -18.062 -32.812 -16.828 1 47.72 25 PRO B N 1
ATOM 1400 C CA . PRO B 1 25 ? -18.156 -32.844 -15.375 1 47.72 25 PRO B CA 1
ATOM 1401 C C . PRO B 1 25 ? -17.578 -31.594 -14.719 1 47.72 25 PRO B C 1
ATOM 1403 O O . PRO B 1 25 ? -16.688 -30.953 -15.281 1 47.72 25 PRO B O 1
ATOM 1406 N N . GLU B 1 26 ? -18.359 -30.984 -13.734 1 42.94 26 GLU B N 1
ATOM 1407 C CA . GLU B 1 26 ? -18.203 -29.641 -13.156 1 42.94 26 GLU B CA 1
ATOM 1408 C C . GLU B 1 26 ? -16.75 -29.375 -12.766 1 42.94 26 GLU B C 1
ATOM 1410 O O . GLU B 1 26 ? -16.172 -30.094 -11.945 1 42.94 26 GLU B O 1
ATOM 1415 N N . ALA B 1 27 ? -15.812 -29.156 -13.586 1 46.44 27 ALA B N 1
ATOM 1416 C CA . ALA B 1 27 ? -14.477 -28.672 -13.242 1 46.44 27 ALA B CA 1
ATOM 1417 C C . ALA B 1 27 ? -14.477 -27.922 -11.922 1 46.44 27 ALA B C 1
ATOM 1419 O O . ALA B 1 27 ? -15.5 -27.359 -11.523 1 46.44 27 ALA B O 1
ATOM 1420 N N . LEU B 1 28 ? -13.758 -28.5 -10.93 1 55.34 28 LEU B N 1
ATOM 1421 C CA . LEU B 1 28 ? -13.656 -27.797 -9.656 1 55.34 28 LEU B CA 1
ATOM 1422 C C . LEU B 1 28 ? -13.844 -26.281 -9.852 1 55.34 28 LEU B C 1
ATOM 1424 O O . LEU B 1 28 ? -13.375 -25.719 -10.844 1 55.34 28 LEU B O 1
ATOM 1428 N N . PRO B 1 29 ? -15.039 -25.797 -9.359 1 64.06 29 PRO B N 1
ATOM 1429 C CA . PRO B 1 29 ? -15.266 -24.359 -9.516 1 64.06 29 PRO B CA 1
ATOM 1430 C C . PRO B 1 29 ? -13.984 -23.547 -9.391 1 64.06 29 PRO B C 1
ATOM 1432 O O . PRO B 1 29 ? -13.062 -23.938 -8.672 1 64.06 29 PRO B O 1
ATOM 1435 N N . MET B 1 30 ? -13.82 -22.906 -10.438 1 74.5 30 MET B N 1
ATOM 1436 C CA . MET B 1 30 ? -12.68 -22 -10.406 1 74.5 30 MET B CA 1
ATOM 1437 C C . MET B 1 30 ? -12.664 -21.188 -9.117 1 74.5 30 MET B C 1
ATOM 1439 O O . MET B 1 30 ? -13.695 -20.656 -8.703 1 74.5 30 MET B O 1
ATOM 1443 N N . PRO B 1 31 ? -11.633 -21.344 -8.352 1 78.69 31 PRO B N 1
ATOM 1444 C CA . PRO B 1 31 ? -11.547 -20.531 -7.125 1 78.69 31 PRO B CA 1
ATOM 1445 C C . PRO B 1 31 ? -11.828 -19.062 -7.367 1 78.69 31 PRO B C 1
ATOM 1447 O O . PRO B 1 31 ? -11.516 -18.531 -8.438 1 78.69 31 PRO B O 1
ATOM 1450 N N . THR B 1 32 ? -12.5 -18.469 -6.438 1 83.44 32 THR B N 1
ATOM 1451 C CA . THR B 1 32 ? -12.734 -17.031 -6.496 1 83.44 32 THR B CA 1
ATOM 1452 C C . THR B 1 32 ? -11.445 -16.266 -6.27 1 83.44 32 THR B C 1
ATOM 1454 O O . THR B 1 32 ? -10.445 -16.828 -5.82 1 83.44 32 THR B O 1
ATOM 1457 N N . GLU B 1 33 ? -11.453 -15.031 -6.539 1 82.56 33 GLU B N 1
ATOM 1458 C CA . GLU B 1 33 ? -10.312 -14.164 -6.281 1 82.56 33 GLU B CA 1
ATOM 1459 C C . GLU B 1 33 ? -9.953 -14.148 -4.797 1 82.56 33 GLU B C 1
ATOM 1461 O O . GLU B 1 33 ? -8.781 -14.164 -4.434 1 82.56 33 GLU B O 1
ATOM 1466 N N . HIS B 1 34 ? -11.016 -14.172 -4.016 1 86.12 34 HIS B N 1
ATOM 1467 C CA . HIS B 1 34 ? -10.82 -14.195 -2.57 1 86.12 34 HIS B CA 1
ATOM 1468 C C . HIS B 1 34 ? -10.125 -15.477 -2.129 1 86.12 34 HIS B C 1
ATOM 1470 O O . HIS B 1 34 ? -9.18 -15.438 -1.338 1 86.12 34 HIS B O 1
ATOM 1476 N N . GLU B 1 35 ? -10.594 -16.547 -2.65 1 88.56 35 GLU B N 1
ATOM 1477 C CA . GLU B 1 35 ? -10.008 -17.844 -2.283 1 88.56 35 GLU B CA 1
ATOM 1478 C C . GLU B 1 35 ? -8.547 -17.938 -2.707 1 88.56 35 GLU B C 1
ATOM 1480 O O . GLU B 1 35 ? -7.715 -18.469 -1.975 1 88.56 35 GLU B O 1
ATOM 1485 N N . GLU B 1 36 ? -8.266 -17.406 -3.828 1 90.44 36 GLU B N 1
ATOM 1486 C CA . GLU B 1 36 ? -6.891 -17.422 -4.324 1 90.44 36 GLU B CA 1
ATOM 1487 C C . GLU B 1 36 ? -5.988 -16.547 -3.461 1 90.44 36 GLU B C 1
ATOM 1489 O O . GLU B 1 36 ? -4.875 -16.953 -3.107 1 90.44 36 GLU B O 1
ATOM 1494 N N . GLN B 1 37 ? -6.445 -15.422 -3.166 1 92.62 37 GLN B N 1
ATOM 1495 C CA . GLN B 1 37 ? -5.648 -14.508 -2.352 1 92.62 37 GLN B CA 1
ATOM 1496 C C . GLN B 1 37 ? -5.449 -15.062 -0.943 1 92.62 37 GLN B C 1
ATOM 1498 O O . GLN B 1 37 ? -4.359 -14.953 -0.377 1 92.62 37 GLN B O 1
ATOM 1503 N N . LYS B 1 38 ? -6.488 -15.602 -0.42 1 94.88 38 LYS B N 1
ATOM 1504 C CA . LYS B 1 38 ? -6.383 -16.219 0.898 1 94.88 38 LYS B CA 1
ATOM 1505 C C . LYS B 1 38 ? -5.371 -17.359 0.889 1 94.88 38 LYS B C 1
ATOM 1507 O O . LYS B 1 38 ? -4.586 -17.516 1.829 1 94.88 38 LYS B O 1
ATOM 1512 N N . ALA B 1 39 ? -5.445 -18.141 -0.136 1 95.44 39 ALA B N 1
ATOM 1513 C CA . ALA B 1 39 ? -4.492 -19.25 -0.253 1 95.44 39 ALA B CA 1
ATOM 1514 C C . ALA B 1 39 ? -3.057 -18.734 -0.275 1 95.44 39 ALA B C 1
ATOM 1516 O O . ALA B 1 39 ? -2.174 -19.312 0.366 1 95.44 39 ALA B O 1
ATOM 1517 N N . LEU B 1 40 ? -2.852 -17.703 -0.982 1 97.5 40 LEU B N 1
ATOM 1518 C CA . LEU B 1 40 ? -1.526 -17.109 -1.034 1 97.5 40 LEU B CA 1
ATOM 1519 C C . LEU B 1 40 ? -1.088 -16.641 0.349 1 97.5 40 LEU B C 1
ATOM 1521 O O . LEU B 1 40 ? 0.04 -16.906 0.771 1 97.5 40 LEU B O 1
ATOM 1525 N N . MET B 1 41 ? -1.957 -15.953 1.039 1 98.06 41 MET B N 1
ATOM 1526 C C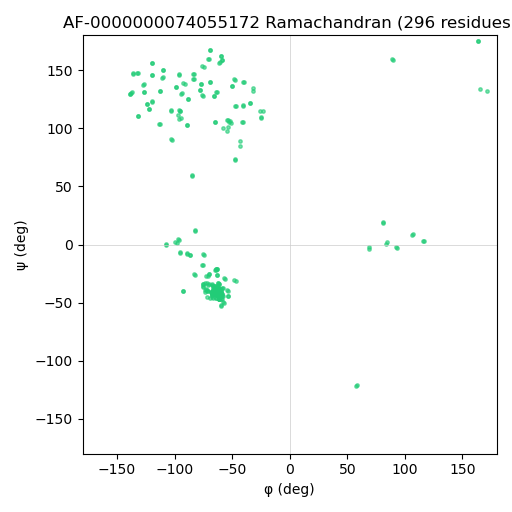A . MET B 1 41 ? -1.622 -15.414 2.355 1 98.06 41 MET B CA 1
ATOM 1527 C C . MET B 1 41 ? -1.364 -16.547 3.352 1 98.06 41 MET B C 1
ATOM 1529 O O . MET B 1 41 ? -0.492 -16.422 4.215 1 98.06 41 MET B O 1
ATOM 1533 N N . ASP B 1 42 ? -2.131 -17.578 3.227 1 97.81 42 ASP B N 1
ATOM 1534 C CA . ASP B 1 42 ? -1.902 -18.734 4.082 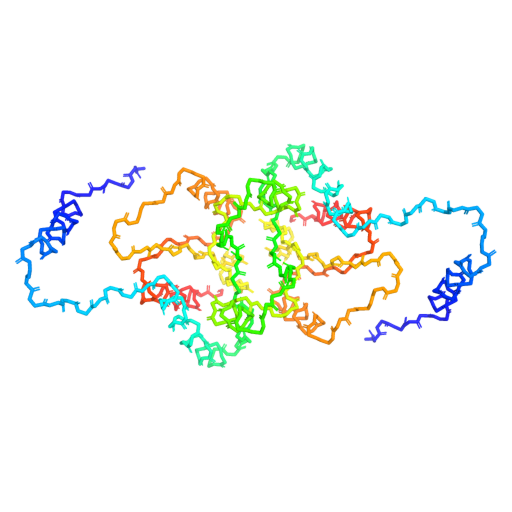1 97.81 42 ASP B CA 1
ATOM 1535 C C . ASP B 1 42 ? -0.512 -19.328 3.855 1 97.81 42 ASP B C 1
ATOM 1537 O O . ASP B 1 42 ? 0.197 -19.641 4.809 1 97.81 42 ASP B O 1
ATOM 1541 N N . TRP B 1 43 ? -0.224 -19.453 2.658 1 98.38 43 TRP B N 1
ATOM 1542 C CA . TRP B 1 43 ? 1.115 -19.938 2.332 1 98.38 43 TRP B CA 1
ATOM 1543 C C . TRP B 1 43 ? 2.18 -18.984 2.867 1 98.38 43 TRP B C 1
ATOM 1545 O O . TRP B 1 43 ? 3.166 -19.422 3.465 1 98.38 43 TRP B O 1
ATOM 1555 N N . TRP B 1 44 ? 2.035 -17.703 2.729 1 98.44 44 TRP B N 1
ATOM 1556 C CA . TRP B 1 44 ? 2.986 -16.688 3.137 1 98.44 44 TRP B CA 1
ATOM 1557 C C . TRP B 1 44 ? 3.205 -16.719 4.645 1 98.44 44 TRP B C 1
ATOM 1559 O O . TRP B 1 44 ? 4.32 -16.484 5.121 1 98.44 44 TRP B O 1
ATOM 1569 N N . ARG B 1 45 ? 2.203 -16.984 5.344 1 97.56 45 ARG B N 1
ATOM 1570 C CA . ARG B 1 45 ? 2.281 -17.047 6.801 1 97.56 45 ARG B CA 1
ATOM 1571 C C . ARG B 1 45 ? 3.334 -18.047 7.254 1 97.56 45 ARG B C 1
ATOM 1573 O O . ARG B 1 45 ? 3.957 -17.875 8.305 1 97.56 45 ARG B O 1
ATOM 1580 N N . TRP B 1 46 ? 3.535 -19.016 6.488 1 97.31 46 TRP B N 1
ATOM 1581 C CA . TRP B 1 46 ? 4.531 -20.047 6.801 1 97.31 46 TRP B CA 1
ATOM 1582 C C . TRP B 1 46 ? 5.875 -19.703 6.164 1 97.31 46 TRP B C 1
ATOM 1584 O O . TRP B 1 46 ? 6.922 -19.875 6.789 1 97.31 46 TRP B O 1
ATOM 1594 N N . TYR B 1 47 ? 5.836 -19.219 4.992 1 97.81 47 TYR B N 1
ATOM 1595 C CA . TYR B 1 47 ? 7.047 -18.984 4.211 1 97.81 47 TYR B CA 1
ATOM 1596 C C . TYR B 1 47 ? 7.84 -17.812 4.77 1 97.81 47 TYR B C 1
ATOM 1598 O O . TYR B 1 47 ? 9.07 -17.859 4.855 1 97.81 47 TYR B O 1
ATOM 1606 N N . ALA B 1 48 ? 7.156 -16.734 5.191 1 98.12 48 ALA B N 1
ATOM 1607 C CA . ALA B 1 48 ? 7.82 -15.508 5.629 1 98.12 48 ALA B CA 1
ATOM 1608 C C . ALA B 1 48 ? 8.75 -15.773 6.809 1 98.12 48 ALA B C 1
ATOM 1610 O O . ALA B 1 48 ? 9.938 -15.469 6.754 1 98.12 48 ALA B O 1
ATOM 1611 N N . PRO B 1 49 ? 8.242 -16.422 7.887 1 97.75 49 PRO B N 1
ATOM 1612 C CA . PRO B 1 49 ? 9.141 -16.719 9.008 1 97.75 49 PRO B CA 1
ATOM 1613 C C . PRO B 1 49 ? 10.289 -17.641 8.617 1 97.75 49 PRO B C 1
ATOM 1615 O O . PRO B 1 49 ? 11.391 -17.531 9.156 1 97.75 49 PRO B O 1
ATOM 1618 N N . ALA B 1 50 ? 10.016 -18.484 7.746 1 96.75 50 ALA B N 1
ATOM 1619 C CA . ALA B 1 50 ? 11.055 -19.406 7.305 1 96.75 50 ALA B CA 1
ATOM 1620 C C . ALA B 1 50 ? 12.203 -18.656 6.637 1 96.75 50 ALA B C 1
ATOM 1622 O O . ALA B 1 50 ? 13.344 -19.125 6.645 1 96.75 50 ALA B O 1
ATOM 1623 N N . CYS B 1 51 ? 11.93 -17.5 6.074 1 95.81 51 CYS B N 1
ATOM 1624 C CA . CYS B 1 51 ? 12.938 -16.672 5.438 1 95.81 51 CYS B CA 1
ATOM 1625 C C . CYS B 1 51 ? 13.43 -15.586 6.391 1 95.81 51 CYS B C 1
ATOM 1627 O O . CYS B 1 51 ? 14.164 -14.68 5.984 1 95.81 51 CYS B O 1
ATOM 1629 N N . GLY B 1 52 ? 12.977 -15.578 7.648 1 96.75 52 GLY B N 1
ATOM 1630 C CA . GLY B 1 52 ? 13.383 -14.578 8.625 1 96.75 52 GLY B CA 1
ATOM 1631 C C . GLY B 1 52 ? 12.625 -13.273 8.484 1 96.75 52 GLY B C 1
ATOM 1632 O O . GLY B 1 52 ? 13.109 -12.219 8.914 1 96.75 52 GLY B O 1
ATOM 1633 N N . LEU B 1 53 ? 11.523 -13.352 7.84 1 97.88 53 LEU B N 1
ATOM 1634 C CA . LEU B 1 53 ? 10.727 -12.148 7.617 1 97.88 53 LEU B CA 1
ATOM 1635 C C . LEU B 1 53 ? 9.445 -12.195 8.438 1 97.88 53 LEU B C 1
ATOM 1637 O O . LEU B 1 53 ? 8.961 -13.273 8.789 1 97.88 53 LEU B O 1
ATOM 1641 N N . ASP B 1 54 ? 8.977 -11.016 8.812 1 98.38 54 ASP B N 1
ATOM 1642 C CA . ASP B 1 54 ? 7.641 -10.906 9.383 1 98.38 54 ASP B CA 1
ATOM 1643 C C . ASP B 1 54 ? 6.57 -10.992 8.297 1 98.38 54 ASP B C 1
ATOM 1645 O O . ASP B 1 54 ? 6.711 -10.391 7.23 1 98.38 54 ASP B O 1
ATOM 1649 N N . GLU B 1 55 ? 5.457 -11.742 8.578 1 98 55 GLU B N 1
ATOM 1650 C CA . GLU B 1 55 ? 4.414 -11.969 7.582 1 98 55 GLU B CA 1
ATOM 1651 C C . GLU B 1 55 ? 3.746 -10.664 7.176 1 98 55 GLU B C 1
ATOM 1653 O O . GLU B 1 55 ? 3.184 -10.562 6.082 1 98 55 GLU B O 1
ATOM 1658 N N . ARG B 1 56 ? 3.836 -9.648 7.977 1 97.44 56 ARG B N 1
ATOM 1659 C CA . ARG B 1 56 ? 3.117 -8.406 7.734 1 97.44 56 ARG B CA 1
ATOM 1660 C C . ARG B 1 56 ? 3.771 -7.602 6.617 1 97.44 56 ARG B C 1
ATOM 1662 O O . ARG B 1 56 ? 3.178 -6.656 6.094 1 97.44 56 ARG B O 1
ATOM 1669 N N . LEU B 1 57 ? 4.906 -8.039 6.195 1 98.44 57 LEU B N 1
ATOM 1670 C CA . LEU B 1 57 ? 5.633 -7.305 5.16 1 98.44 57 LEU B CA 1
ATOM 1671 C C . LEU B 1 57 ? 5.004 -7.535 3.791 1 98.44 57 LEU B C 1
ATOM 1673 O O . LEU B 1 57 ? 5.309 -6.816 2.836 1 98.44 57 LEU B O 1
ATOM 1677 N N . LEU B 1 58 ? 4.199 -8.57 3.67 1 98.44 58 LEU B N 1
ATOM 1678 C CA . LEU B 1 58 ? 3.289 -8.695 2.537 1 98.44 58 LEU B CA 1
ATOM 1679 C C . LEU B 1 58 ? 1.907 -8.156 2.885 1 98.44 58 LEU B C 1
ATOM 1681 O O . LEU B 1 58 ? 1.227 -8.695 3.76 1 98.44 58 LEU B O 1
ATOM 1685 N N . MET B 1 59 ? 1.481 -7.078 2.221 1 97.19 59 MET B N 1
ATOM 1686 C CA . MET B 1 59 ? 0.23 -6.426 2.594 1 97.19 59 MET B CA 1
ATOM 1687 C C . MET B 1 59 ? -0.635 -6.164 1.366 1 97.19 59 MET B C 1
ATOM 1689 O O . MET B 1 59 ? -0.115 -5.91 0.278 1 97.19 59 MET B O 1
ATOM 1693 N N . ALA B 1 60 ? -1.866 -6.223 1.581 1 95.56 60 ALA B N 1
ATOM 1694 C CA . ALA B 1 60 ? -2.822 -5.898 0.525 1 95.56 60 ALA B CA 1
ATOM 1695 C C . ALA B 1 60 ? -3.062 -4.395 0.445 1 95.56 60 ALA B C 1
ATOM 1697 O O . ALA B 1 60 ? -3.008 -3.693 1.46 1 95.56 60 ALA B O 1
ATOM 1698 N N . ILE B 1 61 ? -3.205 -3.924 -0.708 1 93.06 61 ILE B N 1
ATOM 1699 C CA . ILE B 1 61 ? -3.727 -2.586 -0.962 1 93.06 61 ILE B CA 1
ATOM 1700 C C . ILE B 1 61 ? -5.184 -2.678 -1.41 1 93.06 61 ILE B C 1
ATOM 1702 O O . ILE B 1 61 ? -5.465 -2.92 -2.586 1 93.06 61 ILE B O 1
ATOM 1706 N N . PRO B 1 62 ? -6.059 -2.633 -0.495 1 78.56 62 PRO B N 1
ATOM 1707 C CA . PRO B 1 62 ? -7.453 -2.932 -0.828 1 78.56 62 PRO B CA 1
ATOM 1708 C C . PRO B 1 62 ? -8.062 -1.912 -1.786 1 78.56 62 PRO B C 1
ATOM 1710 O O . PRO B 1 62 ? -7.996 -0.706 -1.535 1 78.56 62 PRO B O 1
ATOM 1713 N N . ASN B 1 63 ? -8.227 -2.195 -2.902 1 67 63 ASN B N 1
ATOM 1714 C CA . ASN B 1 63 ? -8.914 -1.348 -3.867 1 67 63 ASN B CA 1
ATOM 1715 C C . ASN B 1 63 ? -10.297 -1.9 -4.211 1 67 63 ASN B C 1
ATOM 1717 O O . ASN B 1 63 ? -11.016 -1.32 -5.023 1 67 63 ASN B O 1
ATOM 1721 N N . ALA B 1 64 ? -10.516 -3.143 -3.436 1 55.75 64 ALA B N 1
ATOM 1722 C CA . ALA B 1 64 ? -11.617 -3.975 -3.91 1 55.75 64 ALA B CA 1
ATOM 1723 C C . ALA B 1 64 ? -12.891 -3.709 -3.109 1 55.75 64 ALA B C 1
ATOM 1725 O O . ALA B 1 64 ? -12.82 -3.303 -1.947 1 55.75 64 ALA B O 1
ATOM 1726 N N . GLY B 1 65 ? -13.945 -3.082 -3.764 1 58.69 65 GLY B N 1
ATOM 1727 C CA . GLY B 1 65 ? -15.328 -3.152 -3.314 1 58.69 65 GLY B CA 1
ATOM 1728 C C . GLY B 1 65 ? -16.25 -2.213 -4.07 1 58.69 65 GLY B C 1
ATOM 1729 O O . GLY B 1 65 ? -15.797 -1.208 -4.625 1 58.69 65 GLY B O 1
ATOM 1730 N N . LYS B 1 66 ? -17.203 -2.859 -4.387 1 65 66 LYS B N 1
ATOM 1731 C CA . LYS B 1 66 ? -18.266 -2.041 -4.953 1 65 66 LYS B CA 1
ATOM 1732 C C . LYS B 1 66 ? -18.594 -0.856 -4.047 1 65 66 LYS B C 1
ATOM 1734 O O . LYS B 1 66 ? -18.844 -1.034 -2.854 1 65 66 LYS B O 1
ATOM 1739 N N . ARG B 1 67 ? -18.109 0.314 -4.523 1 73.69 67 ARG B N 1
ATOM 1740 C CA . ARG B 1 67 ? -18.422 1.557 -3.822 1 73.69 67 ARG B CA 1
ATOM 1741 C C . ARG B 1 67 ? -19.375 2.426 -4.641 1 73.69 67 ARG B C 1
ATOM 1743 O O . ARG B 1 67 ? -19.391 2.352 -5.871 1 73.69 67 ARG B O 1
ATOM 1750 N N . SER B 1 68 ? -20.188 3.033 -3.822 1 84.12 68 SER B N 1
ATOM 1751 C CA . SER B 1 68 ? -20.969 4.043 -4.531 1 84.12 68 SER B CA 1
ATOM 1752 C C . SER B 1 68 ? -20.062 5.082 -5.184 1 84.12 68 SER B C 1
ATOM 1754 O O . SER B 1 68 ? -18.875 5.191 -4.832 1 84.12 68 SER B O 1
ATOM 1756 N N . ARG B 1 69 ? -20.656 5.691 -6.125 1 86.5 69 ARG B N 1
ATOM 1757 C CA . ARG B 1 69 ? -19.906 6.754 -6.785 1 86.5 69 ARG B CA 1
ATOM 1758 C C . ARG B 1 69 ? -19.375 7.762 -5.773 1 86.5 69 ARG B C 1
ATOM 1760 O O . ARG B 1 69 ? -18.219 8.195 -5.855 1 86.5 69 ARG B O 1
ATOM 1767 N N . ALA B 1 70 ? -20.234 8.141 -4.844 1 87.31 70 ALA B N 1
ATOM 1768 C CA . ALA B 1 70 ? -19.859 9.125 -3.83 1 87.31 70 ALA B CA 1
ATOM 1769 C C . ALA B 1 70 ? -18.734 8.602 -2.943 1 87.31 70 ALA B C 1
ATOM 1771 O O . ALA B 1 70 ? -17.766 9.312 -2.674 1 87.31 70 ALA B O 1
ATOM 1772 N N . THR B 1 71 ? -18.844 7.355 -2.541 1 84.5 71 THR B N 1
ATOM 1773 C CA . THR B 1 71 ? -17.828 6.738 -1.696 1 84.5 71 THR B CA 1
ATOM 1774 C C . THR B 1 71 ? -16.516 6.578 -2.459 1 84.5 71 THR B C 1
ATOM 1776 O O . THR B 1 71 ? -15.438 6.785 -1.898 1 84.5 71 THR B O 1
ATOM 1779 N N . GLY B 1 72 ? -16.688 6.32 -3.732 1 85.31 72 GLY B N 1
ATOM 1780 C CA . GLY B 1 72 ? -15.508 6.199 -4.578 1 85.31 72 GLY B CA 1
ATOM 1781 C C . GLY B 1 72 ? -14.727 7.492 -4.703 1 85.31 72 GLY B C 1
ATOM 1782 O O . GLY B 1 72 ? -13.492 7.492 -4.598 1 85.31 72 GLY B O 1
ATOM 1783 N N . ARG B 1 73 ? -15.43 8.562 -4.859 1 89.38 73 ARG B N 1
ATOM 1784 C CA . ARG B 1 73 ? -14.797 9.875 -4.941 1 89.38 73 ARG B CA 1
ATOM 1785 C C . ARG B 1 73 ? -14.117 10.242 -3.627 1 89.38 73 ARG B C 1
ATOM 1787 O O . ARG B 1 73 ? -13.031 10.828 -3.623 1 89.38 73 ARG B O 1
ATOM 1794 N N . TRP B 1 74 ? -14.789 9.836 -2.611 1 88.56 74 TRP B N 1
ATOM 1795 C CA . TRP B 1 74 ? -14.258 10.102 -1.276 1 88.56 74 TRP B CA 1
ATOM 1796 C C . TRP B 1 74 ? -12.93 9.391 -1.064 1 88.56 74 TRP B C 1
ATOM 1798 O O . TRP B 1 74 ? -11.938 10.023 -0.677 1 88.56 74 TRP B O 1
ATOM 1808 N N . PHE B 1 75 ? -12.797 8.219 -1.477 1 88.12 75 PHE B N 1
ATOM 1809 C CA . PHE B 1 75 ? -11.578 7.43 -1.294 1 88.12 75 PHE B CA 1
ATOM 1810 C C . PHE B 1 75 ? -10.484 7.895 -2.242 1 88.12 75 PHE B C 1
ATOM 1812 O O . PHE B 1 75 ? -9.312 7.945 -1.866 1 88.12 75 PHE B O 1
ATOM 1819 N N . LYS B 1 76 ? -10.906 8.297 -3.359 1 91.62 76 LYS B N 1
ATOM 1820 C CA . LYS B 1 76 ? -9.93 8.82 -4.309 1 91.62 76 LYS B CA 1
ATOM 1821 C C . LYS B 1 76 ? -9.32 10.125 -3.807 1 91.62 76 LYS B C 1
ATOM 1823 O O . LYS B 1 76 ? -8.117 10.359 -3.971 1 91.62 76 LYS B O 1
ATOM 1828 N N . ALA B 1 77 ? -10.133 10.922 -3.203 1 92.81 77 ALA B N 1
ATOM 1829 C CA . ALA B 1 77 ? -9.664 12.188 -2.643 1 92.81 77 ALA B CA 1
ATOM 1830 C C . ALA B 1 77 ? -8.664 11.945 -1.518 1 92.81 77 ALA B C 1
ATOM 1832 O O . ALA B 1 77 ? -7.816 12.805 -1.239 1 92.81 77 ALA B O 1
ATOM 1833 N N . GLU B 1 78 ? -8.719 10.758 -0.96 1 92.44 78 GLU B N 1
ATOM 1834 C CA . GLU B 1 78 ? -7.828 10.43 0.15 1 92.44 78 GLU B CA 1
ATOM 1835 C C . GLU B 1 78 ? -6.574 9.719 -0.34 1 92.44 78 GLU B C 1
ATOM 1837 O O . GLU B 1 78 ? -5.691 9.383 0.455 1 92.44 78 GLU B O 1
ATOM 1842 N N . GLY B 1 79 ? -6.551 9.406 -1.594 1 94.38 79 GLY B N 1
ATOM 1843 C CA . GLY B 1 79 ? -5.312 8.859 -2.125 1 94.38 79 GLY B CA 1
ATOM 1844 C C . GLY B 1 79 ? -5.453 7.426 -2.613 1 94.38 79 GLY B C 1
ATOM 1845 O O . GLY B 1 79 ? -4.465 6.789 -2.98 1 94.38 79 GLY B O 1
ATOM 1846 N N . LEU B 1 80 ? -6.695 6.922 -2.531 1 92.81 80 LEU B N 1
ATOM 1847 C CA . LEU B 1 80 ? -6.926 5.645 -3.193 1 92.81 80 LEU B CA 1
ATOM 1848 C C . LEU B 1 80 ? -6.723 5.766 -4.699 1 92.81 80 LEU B C 1
ATOM 1850 O O . LEU B 1 80 ? -7.207 6.715 -5.32 1 92.81 80 LEU B O 1
ATOM 1854 N N . ARG B 1 81 ? -5.961 4.852 -5.258 1 94.06 81 ARG B N 1
ATOM 1855 C CA . ARG B 1 81 ? -5.625 4.941 -6.676 1 94.06 81 ARG B CA 1
ATOM 1856 C C . ARG B 1 81 ? -6.266 3.801 -7.461 1 94.06 81 ARG B C 1
ATOM 1858 O O . ARG B 1 81 ? -6.105 2.631 -7.105 1 94.06 81 ARG B O 1
ATOM 1865 N N . ALA B 1 82 ? -6.879 4.273 -8.555 1 87.94 82 ALA B N 1
ATOM 1866 C CA . ALA B 1 82 ? -7.379 3.264 -9.484 1 87.94 82 ALA B CA 1
ATOM 1867 C C . ALA B 1 82 ? -6.23 2.475 -10.109 1 87.94 82 ALA B C 1
ATOM 1869 O O . ALA B 1 82 ? -5.215 3.051 -10.5 1 87.94 82 ALA B O 1
ATOM 1870 N N . GLY B 1 83 ? -6.324 1.23 -10.016 1 90.31 83 GLY B N 1
ATOM 1871 C CA . GLY B 1 83 ? -5.332 0.385 -10.656 1 90.31 83 GLY B CA 1
ATOM 1872 C C . GLY B 1 83 ? -4.18 0.012 -9.742 1 90.31 83 GLY B C 1
ATOM 1873 O O . GLY B 1 83 ? -3.234 -0.656 -10.172 1 90.31 83 GLY B O 1
ATOM 1874 N N . ALA B 1 84 ? -4.195 0.542 -8.492 1 93.69 84 ALA B N 1
ATOM 1875 C CA . ALA B 1 84 ? -3.154 0.119 -7.559 1 93.69 84 ALA B CA 1
ATOM 1876 C C . ALA B 1 84 ? -3.053 -1.402 -7.504 1 93.69 84 ALA B C 1
ATOM 1878 O O . ALA B 1 84 ? -4.07 -2.1 -7.516 1 93.69 84 ALA B O 1
ATOM 1879 N N . PRO B 1 85 ? -1.811 -1.906 -7.516 1 95.56 85 PRO B N 1
ATOM 1880 C CA . PRO B 1 85 ? -1.653 -3.361 -7.477 1 95.56 85 PRO B CA 1
ATOM 1881 C C . PRO B 1 85 ? -2.277 -3.99 -6.234 1 95.56 85 PRO B C 1
ATOM 1883 O O . PRO B 1 85 ? -2.461 -3.312 -5.223 1 95.56 85 PRO B O 1
ATOM 1886 N N . ASP B 1 86 ? -2.514 -5.25 -6.246 1 94.06 86 ASP B N 1
ATOM 1887 C CA . ASP B 1 86 ? -3.246 -5.941 -5.191 1 94.06 86 ASP B CA 1
ATOM 1888 C C . ASP B 1 86 ? -2.379 -6.121 -3.947 1 94.06 86 ASP B C 1
ATOM 1890 O O . ASP B 1 86 ? -2.879 -6.059 -2.82 1 94.06 86 ASP B O 1
ATOM 1894 N N . LEU B 1 87 ? -1.104 -6.352 -4.191 1 96.94 87 LEU B N 1
ATOM 1895 C CA . LEU B 1 87 ? -0.241 -6.68 -3.064 1 96.94 87 LEU B CA 1
ATOM 1896 C C . LEU B 1 87 ? 1.085 -5.934 -3.154 1 96.94 87 LEU B C 1
ATOM 1898 O O . LEU B 1 87 ? 1.596 -5.699 -4.254 1 96.94 87 LEU B O 1
ATOM 1902 N N . LEU B 1 88 ? 1.628 -5.59 -2.014 1 98.56 88 LEU B N 1
ATOM 1903 C CA . LEU B 1 88 ? 2.982 -5.07 -1.866 1 98.56 88 LEU B CA 1
ATOM 1904 C C . LEU B 1 88 ? 3.799 -5.945 -0.919 1 98.56 88 LEU B C 1
ATOM 1906 O O . LEU B 1 88 ? 3.391 -6.184 0.219 1 98.56 88 LEU B O 1
ATOM 1910 N N . LEU B 1 89 ? 4.805 -6.539 -1.4 1 98.75 89 LEU B N 1
ATOM 1911 C CA . LEU B 1 89 ? 5.859 -7.078 -0.553 1 98.75 89 LEU B CA 1
ATOM 1912 C C . LEU B 1 89 ? 6.945 -6.035 -0.303 1 98.75 89 LEU B C 1
ATOM 1914 O O . LEU B 1 89 ? 7.785 -5.785 -1.171 1 98.75 89 LEU B O 1
ATOM 1918 N N . ALA B 1 90 ? 6.941 -5.43 0.892 1 98.75 90 ALA B N 1
ATOM 1919 C CA . ALA B 1 90 ? 7.844 -4.336 1.242 1 98.75 90 ALA B CA 1
ATOM 1920 C C . ALA B 1 90 ? 9.188 -4.867 1.741 1 98.75 90 ALA B C 1
ATOM 1922 O O . ALA B 1 90 ? 9.586 -4.586 2.873 1 98.75 90 ALA B O 1
ATOM 1923 N N . VAL B 1 91 ? 9.812 -5.578 0.926 1 98.56 91 VAL B N 1
ATOM 1924 C CA . VAL B 1 91 ? 11.141 -6.145 1.151 1 98.56 91 VAL B CA 1
ATOM 1925 C C . VAL B 1 91 ? 12.031 -5.879 -0.06 1 98.56 91 VAL B C 1
ATOM 1927 O O . VAL B 1 91 ? 11.805 -6.441 -1.137 1 98.56 91 VAL B O 1
ATOM 1930 N N . PRO B 1 92 ? 13.008 -5.027 0.122 1 98.25 92 PRO B N 1
ATOM 1931 C CA . PRO B 1 92 ? 13.93 -4.836 -1.001 1 98.25 92 PRO B CA 1
ATOM 1932 C C . PRO B 1 92 ? 14.805 -6.062 -1.263 1 98.25 92 PRO B C 1
ATOM 1934 O O . PRO B 1 92 ? 15.195 -6.758 -0.321 1 98.25 92 PRO B O 1
ATOM 1937 N N . ARG B 1 93 ? 14.969 -6.316 -2.48 1 96.94 93 ARG B N 1
ATOM 1938 C CA . ARG B 1 93 ? 15.844 -7.395 -2.92 1 96.94 93 ARG B CA 1
ATOM 1939 C C . ARG B 1 93 ? 16.656 -6.973 -4.137 1 96.94 93 ARG B C 1
ATOM 1941 O O . ARG B 1 93 ? 16.109 -6.449 -5.109 1 96.94 93 ARG B O 1
ATOM 1948 N N . GLY B 1 94 ? 18.016 -7.188 -4.066 1 94.25 94 GLY B N 1
ATOM 1949 C CA . GLY B 1 94 ? 18.859 -6.738 -5.168 1 94.25 94 GLY B CA 1
ATOM 1950 C C . GLY B 1 94 ? 18.734 -5.254 -5.445 1 94.25 94 GLY B C 1
ATOM 1951 O O . GLY B 1 94 ? 18.938 -4.426 -4.555 1 94.25 94 GLY B O 1
ATOM 1952 N N . ARG B 1 95 ? 18.359 -4.941 -6.664 1 94.81 95 ARG B N 1
ATOM 1953 C CA . ARG B 1 95 ? 18.203 -3.543 -7.051 1 94.81 95 ARG B CA 1
ATOM 1954 C C . ARG B 1 95 ? 16.75 -3.107 -6.977 1 94.81 95 ARG B C 1
ATOM 1956 O O . ARG B 1 95 ? 16.422 -1.964 -7.297 1 94.81 95 ARG B O 1
ATOM 1963 N N . ARG B 1 96 ? 15.914 -4.027 -6.555 1 98.06 96 ARG B N 1
ATOM 1964 C CA . ARG B 1 96 ? 14.484 -3.732 -6.488 1 98.06 96 ARG B CA 1
ATOM 1965 C C . ARG B 1 96 ? 14.102 -3.186 -5.117 1 98.06 96 ARG B C 1
ATOM 1967 O O . ARG B 1 96 ? 14.586 -3.67 -4.094 1 98.06 96 ARG B O 1
ATOM 1974 N N . HIS B 1 97 ? 13.32 -2.254 -5.047 1 98.56 97 HIS B N 1
ATOM 1975 C CA . HIS B 1 97 ? 12.969 -1.567 -3.811 1 98.56 97 HIS B CA 1
ATOM 1976 C C . HIS B 1 97 ? 11.781 -2.24 -3.129 1 98.56 97 HIS B C 1
ATOM 1978 O O . HIS B 1 97 ? 11.438 -1.897 -1.995 1 98.56 97 HIS B O 1
ATOM 1984 N N . GLY B 1 98 ? 11.141 -3.172 -3.709 1 98.62 98 GLY B N 1
ATOM 1985 C CA . GLY B 1 98 ? 9.984 -3.955 -3.295 1 98.62 98 GLY B CA 1
ATOM 1986 C C . GLY B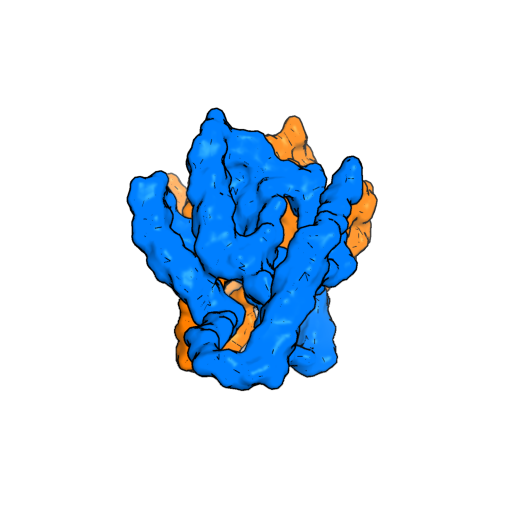 1 98 ? 9.312 -4.676 -4.445 1 98.62 98 GLY B C 1
ATOM 1987 O O . GLY B 1 98 ? 9.703 -4.52 -5.602 1 98.62 98 GLY B O 1
ATOM 1988 N N . LEU B 1 99 ? 8.328 -5.469 -4.168 1 98.81 99 LEU B N 1
ATOM 1989 C CA . LEU B 1 99 ? 7.598 -6.234 -5.172 1 98.81 99 LEU B CA 1
ATOM 1990 C C . LEU B 1 99 ? 6.105 -5.938 -5.105 1 98.81 99 LEU B C 1
ATOM 1992 O O . 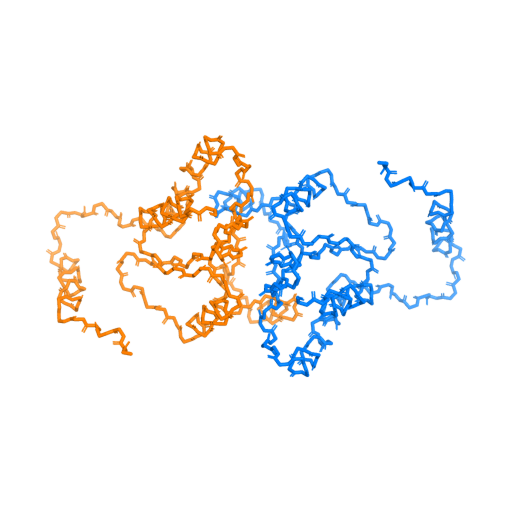LEU B 1 99 ? 5.484 -6.098 -4.051 1 98.81 99 LEU B O 1
ATOM 1996 N N . PHE B 1 100 ? 5.59 -5.465 -6.211 1 98.62 100 PHE B N 1
ATOM 1997 C CA . PHE B 1 100 ? 4.148 -5.355 -6.371 1 98.62 100 PHE B CA 1
ATOM 1998 C C . PHE B 1 100 ? 3.602 -6.531 -7.172 1 98.62 100 PHE B C 1
ATOM 2000 O O . PHE B 1 100 ? 4.16 -6.898 -8.211 1 98.62 100 PHE B O 1
ATOM 2007 N N . VAL B 1 101 ? 2.502 -7.086 -6.688 1 97.44 101 VAL B N 1
ATOM 2008 C CA . VAL B 1 101 ? 1.858 -8.203 -7.371 1 97.44 101 VAL B CA 1
ATOM 2009 C C . VAL B 1 101 ? 0.433 -7.816 -7.766 1 97.44 101 VAL B C 1
ATOM 2011 O O . VAL B 1 101 ? -0.341 -7.344 -6.93 1 97.44 101 VAL B O 1
ATOM 2014 N N . GLU B 1 102 ? 0.125 -7.898 -8.977 1 94.19 102 GLU B N 1
ATOM 2015 C CA . GLU B 1 102 ? -1.224 -7.73 -9.508 1 94.19 102 GLU B CA 1
ATOM 2016 C C . GLU B 1 102 ? -1.854 -9.078 -9.852 1 94.19 102 GLU B C 1
ATOM 2018 O O . GLU B 1 102 ? -1.378 -9.781 -10.742 1 94.19 102 GLU B O 1
ATOM 2023 N N . ASN B 1 103 ? -2.926 -9.352 -9.109 1 91.44 103 ASN B N 1
ATOM 2024 C CA . ASN B 1 103 ? -3.553 -10.656 -9.305 1 91.44 103 ASN B CA 1
ATOM 2025 C C . ASN B 1 103 ? -4.699 -10.586 -10.305 1 91.44 103 ASN B C 1
ATOM 2027 O O . ASN B 1 103 ? -5.527 -9.672 -10.242 1 91.44 103 ASN B O 1
ATOM 2031 N N . LYS B 1 104 ? -4.633 -11.461 -11.211 1 85.75 104 LYS B N 1
ATOM 2032 C CA . LYS B 1 104 ? -5.723 -11.656 -12.164 1 85.75 104 LYS B CA 1
ATOM 2033 C C . LYS B 1 104 ? -6.285 -13.07 -12.07 1 85.75 104 LYS B C 1
ATOM 2035 O O . LYS B 1 104 ? -5.621 -13.977 -11.562 1 85.75 104 LYS B O 1
ATOM 2040 N N . ARG B 1 105 ? -7.512 -13.117 -12.508 1 78.81 105 ARG B N 1
ATOM 2041 C CA . ARG B 1 105 ? -8.086 -14.453 -12.602 1 78.81 105 ARG B CA 1
ATOM 2042 C C . ARG B 1 105 ? -7.289 -15.328 -13.562 1 78.81 105 ARG B C 1
ATOM 2044 O O . ARG B 1 105 ? -6.664 -14.82 -14.492 1 78.81 105 ARG B O 1
ATOM 2051 N N . ARG B 1 106 ? -7.461 -16.641 -13.297 1 76.19 106 ARG B N 1
ATOM 2052 C CA . ARG B 1 106 ? -6.707 -17.594 -14.102 1 76.19 106 ARG B CA 1
ATOM 2053 C C . ARG B 1 106 ? -7.102 -17.516 -15.57 1 76.19 106 ARG B C 1
ATOM 2055 O O . ARG B 1 106 ? -6.254 -17.641 -16.453 1 76.19 106 ARG B O 1
ATOM 2062 N N . THR B 1 107 ? -8.359 -17.266 -15.703 1 72.06 107 THR B N 1
ATOM 2063 C CA . THR B 1 107 ? -8.828 -17.156 -17.078 1 72.06 107 THR B CA 1
ATOM 2064 C C . THR B 1 107 ? -9.586 -15.844 -17.281 1 72.06 107 THR B C 1
ATOM 2066 O O . THR B 1 107 ? -10.258 -15.359 -16.375 1 72.06 107 THR B O 1
ATOM 2069 N N . GLY B 1 108 ? -9.352 -15.164 -18.391 1 67.5 108 GLY B N 1
ATOM 2070 C CA . GLY B 1 108 ? -10.172 -14.047 -18.828 1 67.5 108 GLY B CA 1
ATOM 2071 C C . GLY B 1 108 ? -9.773 -12.727 -18.203 1 67.5 108 GLY B C 1
ATOM 2072 O O . GLY B 1 108 ? -10.297 -11.68 -18.562 1 67.5 108 GLY B O 1
ATOM 2073 N N . GLY B 1 109 ? -8.773 -12.758 -17.422 1 72.38 109 GLY B N 1
ATOM 2074 C CA . GLY B 1 109 ? -8.508 -11.492 -16.75 1 72.38 109 GLY B CA 1
ATOM 2075 C C . GLY B 1 109 ? -7.457 -10.656 -17.453 1 72.38 109 GLY B C 1
ATOM 2076 O O . GLY B 1 109 ? -6.336 -11.117 -17.688 1 72.38 109 GLY B O 1
ATOM 2077 N N . ARG B 1 110 ? -8 -9.453 -18.141 1 80.5 110 ARG B N 1
ATOM 2078 C CA . ARG B 1 110 ? -7.035 -8.531 -18.734 1 80.5 110 ARG B CA 1
ATOM 2079 C C . ARG B 1 110 ? -6.73 -7.379 -17.781 1 80.5 110 ARG B C 1
ATOM 2081 O O . ARG B 1 110 ? -7.586 -6.98 -16.984 1 80.5 110 ARG B O 1
ATOM 2088 N N . VAL B 1 111 ? -5.488 -7.02 -17.922 1 87 111 VAL B N 1
ATOM 2089 C CA . VAL B 1 111 ? -5.09 -5.848 -17.156 1 87 111 VAL B CA 1
ATOM 2090 C C . VAL B 1 111 ? -5.633 -4.582 -17.812 1 87 111 VAL B C 1
ATOM 2092 O O . VAL B 1 111 ? -5.531 -4.43 -19.047 1 87 111 VAL B O 1
ATOM 2095 N N . SER B 1 112 ? -6.324 -3.734 -17.031 1 89.19 112 SER B N 1
ATOM 2096 C CA . SER B 1 112 ? -6.883 -2.502 -17.578 1 89.19 112 SER B CA 1
ATOM 2097 C C . SER B 1 112 ? -5.785 -1.496 -17.906 1 89.19 112 SER B C 1
ATOM 2099 O O . SER B 1 112 ? -4.645 -1.644 -17.469 1 89.19 112 SER B O 1
ATOM 2101 N N . GLY B 1 113 ? -6.105 -0.569 -18.75 1 91.31 113 GLY B N 1
ATOM 2102 C CA . GLY B 1 113 ? -5.164 0.497 -19.062 1 91.31 113 GLY B CA 1
ATOM 2103 C C . GLY B 1 113 ? -4.66 1.223 -17.828 1 91.31 113 GLY B C 1
ATOM 2104 O O . GLY B 1 113 ? -3.467 1.509 -17.719 1 91.31 113 GLY B O 1
ATOM 2105 N N . GLU B 1 114 ? -5.535 1.464 -16.875 1 91.44 114 GLU B N 1
ATOM 2106 C CA . GLU B 1 114 ? -5.164 2.123 -15.625 1 91.44 114 GLU B CA 1
ATOM 2107 C C . GLU B 1 114 ? -4.184 1.273 -14.82 1 91.44 114 GLU B C 1
ATOM 2109 O O . GLU B 1 114 ? -3.236 1.799 -14.234 1 91.44 114 GLU B O 1
ATOM 2114 N N . GLN B 1 115 ? -4.457 -0.002 -14.867 1 92.25 115 GLN B N 1
ATOM 2115 C CA . GLN B 1 115 ? -3.566 -0.918 -14.164 1 92.25 115 GLN B CA 1
ATOM 2116 C C . GLN B 1 115 ? -2.189 -0.961 -14.82 1 92.25 115 GLN B C 1
ATOM 2118 O O . GLN B 1 115 ? -1.166 -0.926 -14.141 1 92.25 115 GLN B O 1
ATOM 2123 N N . GLU B 1 116 ? -2.191 -1.004 -16.078 1 94.88 116 GLU B N 1
ATOM 2124 C CA . GLU B 1 116 ? -0.932 -1.044 -16.812 1 94.88 116 GLU B CA 1
ATOM 2125 C C . GLU B 1 116 ? -0.104 0.213 -16.562 1 94.88 116 GLU B C 1
ATOM 2127 O O . GLU B 1 116 ? 1.111 0.133 -16.375 1 94.88 116 GLU B O 1
ATOM 2132 N N . ASP B 1 117 ? -0.712 1.301 -16.609 1 96.19 117 ASP B N 1
ATOM 2133 C CA . ASP B 1 117 ? -0.036 2.57 -16.359 1 96.19 117 ASP B CA 1
ATOM 2134 C C . ASP B 1 117 ? 0.588 2.594 -14.961 1 96.19 117 ASP B C 1
ATOM 2136 O O . ASP B 1 117 ? 1.75 2.975 -14.805 1 96.19 117 ASP B O 1
ATOM 2140 N N . MET B 1 118 ? -0.193 2.186 -14.031 1 96.62 118 MET B N 1
ATOM 2141 C CA . MET B 1 118 ? 0.284 2.174 -12.648 1 96.62 118 MET B CA 1
ATOM 2142 C C . MET B 1 118 ? 1.477 1.236 -12.492 1 96.62 118 MET B C 1
ATOM 2144 O O . MET B 1 118 ? 2.471 1.589 -11.852 1 96.62 118 MET B O 1
ATOM 2148 N N . LEU B 1 119 ? 1.377 0.12 -13.062 1 97.31 119 LEU B N 1
ATOM 2149 C CA . LEU B 1 119 ? 2.469 -0.846 -12.992 1 97.31 119 LEU B CA 1
ATOM 2150 C C . LEU B 1 119 ? 3.732 -0.285 -13.633 1 97.31 119 LEU B C 1
ATOM 2152 O O . LEU B 1 119 ? 4.832 -0.448 -13.094 1 97.31 119 LEU B O 1
ATOM 2156 N N . ALA B 1 120 ? 3.59 0.35 -14.703 1 98 120 ALA B N 1
ATOM 2157 C CA . ALA B 1 120 ? 4.73 0.953 -15.383 1 98 120 ALA B CA 1
ATOM 2158 C C . ALA B 1 120 ? 5.367 2.047 -14.531 1 98 120 ALA B C 1
ATOM 2160 O O . ALA B 1 120 ? 6.59 2.172 -14.484 1 98 120 ALA B O 1
ATOM 2161 N N . LEU B 1 121 ? 4.562 2.83 -13.922 1 98.06 121 LEU B N 1
ATOM 2162 C CA . LEU B 1 121 ? 5.047 3.895 -13.055 1 98.06 121 LEU B CA 1
ATOM 2163 C C . LEU B 1 121 ? 5.883 3.322 -11.914 1 98.06 121 LEU B C 1
ATOM 2165 O O . LEU B 1 121 ? 6.965 3.83 -11.609 1 98.06 121 LEU B O 1
ATOM 2169 N N . LEU B 1 122 ? 5.391 2.279 -11.32 1 98.56 122 LEU B N 1
ATOM 2170 C CA . LEU B 1 122 ? 6.082 1.657 -10.195 1 98.56 122 LEU B CA 1
ATOM 2171 C C . LEU B 1 122 ? 7.379 0.998 -10.656 1 98.56 122 LEU B C 1
ATOM 2173 O O . LEU B 1 122 ? 8.406 1.098 -9.977 1 98.56 122 LEU B O 1
ATOM 2177 N N . ALA B 1 123 ? 7.297 0.372 -11.789 1 98.69 123 ALA B N 1
ATOM 2178 C CA . ALA B 1 123 ? 8.5 -0.242 -12.352 1 98.69 123 ALA B CA 1
ATOM 2179 C C . ALA B 1 123 ? 9.57 0.807 -12.633 1 98.69 123 ALA B C 1
ATOM 2181 O O . ALA B 1 123 ? 10.758 0.576 -12.383 1 98.69 123 ALA B O 1
ATOM 2182 N N . ALA B 1 124 ? 9.156 1.92 -13.117 1 98.5 124 ALA B N 1
ATOM 2183 C CA . ALA B 1 124 ? 10.078 3 -13.445 1 98.5 124 ALA B CA 1
ATOM 2184 C C . ALA B 1 124 ? 10.773 3.531 -12.195 1 98.5 124 ALA B C 1
ATOM 2186 O O . ALA B 1 124 ? 11.836 4.145 -12.289 1 98.5 124 ALA B O 1
ATOM 2187 N N . GLN B 1 125 ? 10.148 3.297 -11.055 1 98.31 125 GLN B N 1
ATOM 2188 C CA . GLN B 1 125 ? 10.766 3.732 -9.805 1 98.31 125 GLN B CA 1
ATOM 2189 C C . GLN B 1 125 ? 11.734 2.68 -9.273 1 98.31 125 GLN B C 1
ATOM 2191 O O . GLN B 1 125 ? 12.367 2.881 -8.234 1 98.31 125 GLN B O 1
ATOM 2196 N N . GLY B 1 126 ? 11.75 1.486 -9.883 1 98.25 126 GLY B N 1
ATOM 2197 C CA . GLY B 1 126 ? 12.695 0.459 -9.469 1 98.25 126 GLY B CA 1
ATOM 2198 C C . GLY B 1 126 ? 12.055 -0.671 -8.695 1 98.25 126 GLY B C 1
ATOM 2199 O O . GLY B 1 126 ? 12.742 -1.528 -8.141 1 98.25 126 GLY B O 1
ATOM 2200 N N . TYR B 1 127 ? 10.758 -0.685 -8.641 1 98.69 127 TYR B N 1
ATOM 2201 C CA . TYR B 1 127 ? 10.062 -1.82 -8.047 1 98.69 127 TYR B CA 1
ATOM 2202 C C . TYR B 1 127 ? 9.906 -2.951 -9.055 1 98.69 127 TYR B C 1
ATOM 2204 O O . TYR B 1 127 ? 9.812 -2.709 -10.258 1 98.69 127 TYR B O 1
ATOM 2212 N N . GLN B 1 128 ? 9.953 -4.113 -8.578 1 98.56 128 GLN B N 1
ATOM 2213 C CA . GLN B 1 128 ? 9.453 -5.195 -9.422 1 98.56 128 GLN B CA 1
ATOM 2214 C C . GLN B 1 128 ? 7.926 -5.238 -9.406 1 98.56 128 GLN B C 1
ATOM 2216 O O . GLN B 1 128 ? 7.301 -5.105 -8.352 1 98.56 128 GLN B O 1
ATOM 2221 N N . VAL B 1 129 ? 7.414 -5.34 -10.57 1 98.5 129 VAL B N 1
ATOM 2222 C CA . VAL B 1 129 ? 5.965 -5.461 -10.703 1 98.5 129 VAL B CA 1
ATOM 2223 C C . VAL B 1 129 ? 5.625 -6.695 -11.539 1 98.5 129 VAL B C 1
ATOM 2225 O O . VAL B 1 129 ? 6.254 -6.953 -12.562 1 98.5 129 VAL B O 1
ATOM 2228 N N . THR B 1 130 ? 4.695 -7.508 -11.023 1 97.69 130 THR B N 1
ATOM 2229 C CA . THR B 1 130 ? 4.363 -8.742 -11.734 1 97.69 130 THR B CA 1
ATOM 2230 C C . THR B 1 130 ? 2.857 -8.969 -11.75 1 97.69 130 THR B C 1
ATOM 2232 O O . THR B 1 130 ? 2.193 -8.836 -10.719 1 97.69 130 THR B O 1
ATOM 2235 N N . VAL B 1 131 ? 2.312 -9.25 -12.883 1 96.19 131 VAL B N 1
ATOM 2236 C CA . VAL B 1 131 ? 0.936 -9.711 -13.016 1 96.19 131 VAL B CA 1
ATOM 2237 C C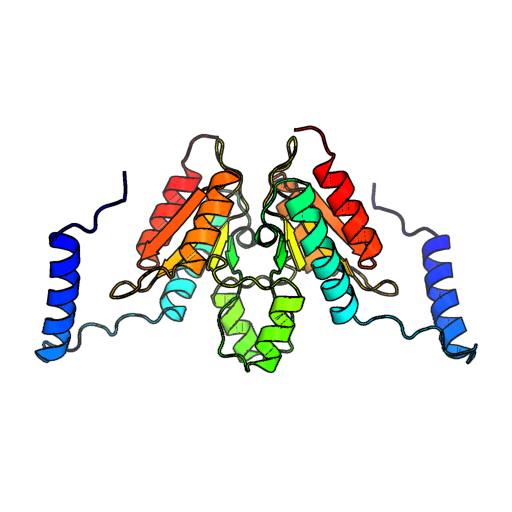 . VAL B 1 131 ? 0.888 -11.234 -12.891 1 96.19 131 VAL B C 1
ATOM 2239 O O . VAL B 1 131 ? 1.607 -11.945 -13.602 1 96.19 131 VAL B O 1
ATOM 2242 N N . CYS B 1 132 ? 0.097 -11.656 -12 1 94.94 132 CYS B N 1
ATOM 2243 C CA . CYS B 1 132 ? 0.026 -13.094 -11.75 1 94.94 132 CYS B CA 1
ATOM 2244 C C . CYS B 1 132 ? -1.381 -13.617 -12.008 1 94.94 132 CYS B C 1
ATOM 2246 O O . CYS B 1 132 ? -2.365 -12.938 -11.711 1 94.94 132 CYS B O 1
ATOM 2248 N N . ARG B 1 133 ? -1.447 -14.836 -12.492 1 91.69 133 ARG B N 1
ATOM 2249 C CA . ARG B 1 133 ? -2.705 -15.555 -12.664 1 91.69 133 ARG B CA 1
ATOM 2250 C C . ARG B 1 133 ? -2.785 -16.75 -11.719 1 91.69 133 ARG B C 1
ATOM 2252 O O . ARG B 1 133 ? -2.182 -17.797 -11.984 1 91.69 133 ARG B O 1
ATOM 2259 N N . GLY B 1 134 ? -3.555 -16.531 -10.711 1 89.44 134 GLY B N 1
ATOM 2260 C CA . GLY B 1 134 ? -3.637 -17.562 -9.68 1 89.44 134 GLY B CA 1
ATOM 2261 C C . GLY B 1 134 ? -2.605 -17.391 -8.586 1 89.44 134 GLY B C 1
ATOM 2262 O O . GLY B 1 134 ? -1.58 -16.734 -8.789 1 89.44 134 GLY B O 1
ATOM 2263 N N . TRP B 1 135 ? -2.941 -18.016 -7.426 1 93.62 135 TRP B N 1
ATOM 2264 C CA . TRP B 1 135 ? -2.061 -17.859 -6.273 1 93.62 135 TRP B CA 1
ATOM 2265 C C . TRP B 1 135 ? -0.751 -18.609 -6.473 1 93.62 135 TRP B C 1
ATOM 2267 O O . TRP B 1 135 ? 0.277 -18.234 -5.898 1 93.62 135 TRP B O 1
ATOM 2277 N N . ASP B 1 136 ? -0.734 -19.688 -7.266 1 94.38 136 ASP B N 1
ATOM 2278 C CA . ASP B 1 136 ? 0.484 -20.453 -7.512 1 94.38 136 ASP B CA 1
ATOM 2279 C C . ASP B 1 136 ? 1.516 -19.625 -8.266 1 94.38 136 ASP B C 1
ATOM 2281 O O . ASP B 1 136 ? 2.711 -19.688 -7.973 1 94.38 136 ASP B O 1
ATOM 2285 N N . GLU B 1 137 ? 1.049 -18.828 -9.25 1 95.81 137 GLU B N 1
ATOM 2286 C CA . GLU B 1 137 ? 1.962 -17.922 -9.953 1 95.81 137 GLU B CA 1
ATOM 2287 C C . GLU B 1 137 ? 2.486 -16.828 -9.031 1 95.81 137 GLU B C 1
ATOM 2289 O O . GLU B 1 137 ? 3.662 -16.469 -9.102 1 95.81 137 GLU B O 1
ATOM 2294 N N . ALA B 1 138 ? 1.639 -16.297 -8.188 1 97.5 138 ALA B N 1
ATOM 2295 C CA . ALA B 1 138 ? 2.059 -15.297 -7.219 1 97.5 138 ALA B CA 1
ATOM 2296 C C . ALA B 1 138 ? 3.105 -15.852 -6.262 1 97.5 138 ALA B C 1
ATOM 2298 O O . ALA B 1 138 ? 4.113 -15.195 -5.98 1 97.5 138 ALA B O 1
ATOM 2299 N N . ARG B 1 139 ? 2.811 -17.016 -5.832 1 97.88 139 ARG B N 1
ATOM 2300 C CA . ARG B 1 139 ? 3.76 -17.703 -4.961 1 97.88 139 ARG B CA 1
ATOM 2301 C C . ARG B 1 139 ? 5.117 -17.859 -5.641 1 97.88 139 ARG B C 1
ATOM 2303 O O . ARG B 1 139 ? 6.152 -17.547 -5.051 1 97.88 139 ARG B O 1
ATOM 2310 N N . ALA B 1 140 ? 5.113 -18.344 -6.852 1 97.88 140 ALA B N 1
ATOM 2311 C CA . ALA B 1 140 ? 6.355 -18.531 -7.594 1 97.88 140 ALA B CA 1
ATOM 2312 C C . ALA B 1 140 ? 7.086 -17.203 -7.777 1 97.88 140 ALA B C 1
ATOM 2314 O O . ALA B 1 140 ? 8.312 -17.141 -7.656 1 97.88 140 ALA B O 1
ATOM 2315 N N . THR B 1 141 ? 6.34 -16.219 -8.047 1 98.06 141 THR B N 1
ATOM 2316 C CA . THR B 1 141 ? 6.902 -14.883 -8.234 1 98.06 141 THR B CA 1
ATOM 2317 C C . THR B 1 141 ? 7.59 -14.406 -6.957 1 98.06 141 THR B C 1
ATOM 2319 O O . THR B 1 141 ? 8.719 -13.906 -7.004 1 98.06 141 THR B O 1
ATOM 2322 N N . ILE B 1 142 ? 6.949 -14.562 -5.82 1 98.19 142 ILE B N 1
ATOM 2323 C CA . ILE B 1 142 ? 7.5 -14.117 -4.547 1 98.19 142 ILE B CA 1
ATOM 2324 C C . ILE B 1 142 ? 8.758 -14.914 -4.223 1 98.19 142 ILE B C 1
ATOM 2326 O O . ILE B 1 142 ? 9.766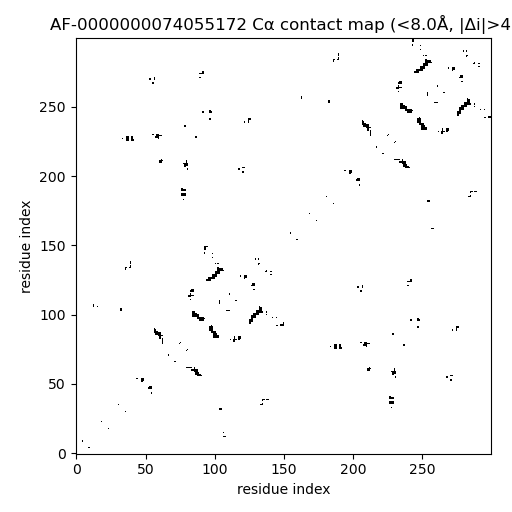 -14.352 -3.789 1 98.19 142 ILE B O 1
ATOM 2330 N N . GLN B 1 143 ? 8.664 -16.188 -4.48 1 97.94 143 GLN B N 1
ATOM 2331 C CA . GLN B 1 143 ? 9.82 -17.031 -4.215 1 97.94 143 GLN B CA 1
ATOM 2332 C C . GLN B 1 143 ? 11.016 -16.609 -5.066 1 97.94 143 GLN B C 1
ATOM 2334 O O . GLN B 1 143 ? 12.133 -16.484 -4.562 1 97.94 143 GLN B O 1
ATOM 2339 N N . GLN B 1 144 ? 10.781 -16.406 -6.336 1 97.38 144 GLN B N 1
ATOM 2340 C CA . GLN B 1 144 ? 11.852 -15.953 -7.223 1 97.38 144 GLN B CA 1
ATOM 2341 C C . GLN B 1 144 ? 12.398 -14.602 -6.781 1 97.38 144 GLN B C 1
ATOM 2343 O O . GLN B 1 144 ? 13.609 -14.391 -6.777 1 97.38 144 GLN B O 1
ATOM 2348 N N . TYR B 1 145 ? 11.484 -13.773 -6.441 1 98.06 145 TYR B N 1
ATOM 2349 C CA . TYR B 1 145 ? 11.867 -12.445 -5.969 1 98.06 145 TYR B CA 1
ATOM 2350 C C . TYR B 1 145 ? 12.781 -12.547 -4.75 1 98.06 145 TYR B C 1
ATOM 2352 O O . TYR B 1 145 ? 13.789 -11.844 -4.664 1 98.06 145 TYR B O 1
ATOM 2360 N N . MET B 1 146 ? 12.438 -13.391 -3.834 1 96.19 146 MET B N 1
ATOM 2361 C CA . MET B 1 146 ? 13.172 -13.539 -2.578 1 96.19 146 MET B CA 1
ATOM 2362 C C . MET B 1 146 ? 14.539 -14.172 -2.816 1 96.19 146 MET B C 1
ATOM 2364 O O . MET B 1 146 ? 15.469 -13.961 -2.039 1 96.19 146 MET B O 1
ATOM 2368 N N . GLU B 1 147 ? 14.609 -14.914 -3.885 1 92.88 147 GLU B N 1
ATOM 2369 C CA . GLU B 1 147 ? 15.867 -15.57 -4.215 1 92.88 147 GLU B CA 1
ATOM 2370 C C . GLU B 1 147 ? 16.812 -14.617 -4.953 1 92.88 147 GLU B C 1
ATOM 2372 O O . GLU B 1 147 ? 18.016 -14.859 -5.023 1 92.88 147 GLU B O 1
ATOM 2377 N N . ALA B 1 148 ? 16.203 -13.68 -5.578 1 81.88 148 ALA B N 1
ATOM 2378 C CA . ALA B 1 148 ? 17.016 -12.711 -6.312 1 81.88 148 ALA B CA 1
ATOM 2379 C C . ALA B 1 148 ? 18.062 -12.07 -5.406 1 81.88 148 ALA B C 1
ATOM 2381 O O . ALA B 1 148 ? 17.828 -11.891 -4.211 1 81.88 148 ALA B O 1
ATOM 2382 N N . GLU B 1 149 ? 19.359 -12.492 -5.625 1 65.06 149 GLU B N 1
ATOM 2383 C CA . GLU B 1 149 ? 20.547 -12.148 -4.859 1 65.06 149 GLU B CA 1
ATOM 2384 C C . GLU B 1 149 ? 20.547 -10.672 -4.465 1 65.06 149 GLU B C 1
ATOM 2386 O O . GLU B 1 149 ? 20.031 -9.828 -5.203 1 65.06 149 GLU B O 1
ATOM 2391 N N . SER B 1 150 ? 20.562 -10.43 -3.041 1 52.59 150 SER B N 1
ATOM 2392 C CA . SER B 1 150 ? 20.859 -9.117 -2.482 1 52.59 150 SER B CA 1
ATOM 2393 C C . SER B 1 150 ? 22.047 -8.477 -3.188 1 52.59 150 SER B C 1
ATOM 2395 O O . SER B 1 150 ? 22.922 -9.18 -3.703 1 52.59 150 SER B O 1
#

Organism: NCBI:txid44742

Secondary structure (DSSP, 8-state):
------HHHHHHHHHHHHHHHTT-S----PPPHHHHHHHHHHHHHHHHHHTT--GGGEEE----S---HHHHHHHHHTT--TT--SEEE---BTTBS-EEEEEE-TTT-PPPHHHHHHHHHHHHTT-EEEEEESHHHHHHHHHHHHHS--/------HHHHHHHHHHHHHHHTT-S----PPPHHHHHHHHHHHHHHHHHHTT--GGGEEE----S---HHHHHHHHHTT--TT--SEEE---BTTBS-EEEEEE-TTT-PPPHHHHHHHHHHHHTT-EEEEEESHHHHHHHHHHHHHS--

Sequence (300 aa):
MAARWTLEDVRRIEARRIGRKLGLPEALPMPTEHEEQKALMDWWRWYAPACGLDERLLMAIPNAGKRSRATGRWFKAEGLRAGAPDLLLAVPRGRRHGLFVENKRRTGGRVSGEQEDMLALLAAQGYQVTVCRGWDEARATIQQYMEAESMAARWTLEDVRRIEARRIGRKLGLPEALPMPTEHEEQKALMDWWRWYAPACGLDERLLMAIPNAGKRSRATGRWFKAEGLRAGAPDLLLAVPRGRRHGLFVENKRRTGGRVSGEQEDMLALLAAQGYQVTVCRGWDEARATIQQYMEAES

InterPro domains:
  IPR011856 tRNA endonuclease-like domain superfamily [G3DSA:3.40.1350.10] (29-150)
  IPR014883 VRR-NUC domain [PF08774] (36-134)
  IPR014883 VRR-NUC domain [SM00990] (31-136)

pLDDT: mean 83.01, std 19.53, range [21.5, 98.81]

Radius of gyration: 21.66 Å; Cα contacts (8 Å, |Δi|>4): 396; chains: 2; bounding box: 42×64×61 Å

Solvent-accessible surface area (backbone atoms only — not comparable to full-atom values): 16414 Å² total; per-residue (Å²): 132,77,87,68,82,49,73,65,57,54,48,53,53,49,51,51,54,46,47,64,68,66,66,57,80,81,61,76,71,74,74,49,72,65,55,32,38,28,52,39,42,56,50,37,61,55,51,26,54,74,72,75,38,65,54,74,41,47,29,34,34,67,78,83,64,96,57,53,70,69,56,44,52,54,41,41,46,50,24,44,53,81,40,58,49,44,30,38,33,61,51,54,34,50,85,25,41,20,37,35,36,31,76,34,51,77,68,90,55,74,81,48,72,55,28,50,51,45,45,49,54,41,36,75,51,35,30,44,62,44,81,23,52,41,35,68,45,43,48,51,48,50,52,50,50,70,60,43,61,107,132,78,86,71,81,48,74,65,58,55,49,54,53,50,50,51,56,45,46,65,70,66,66,56,80,80,61,75,72,74,74,49,72,64,55,30,41,28,51,38,43,58,51,38,60,57,49,26,53,74,72,75,37,66,54,75,42,50,29,34,35,67,77,83,64,97,56,52,70,67,56,45,51,53,42,41,45,50,24,43,54,82,40,60,48,44,28,37,34,60,50,55,36,49,84,24,41,20,37,36,37,31,78,34,51,78,68,88,55,73,82,47,71,54,30,50,51,45,45,50,54,40,36,74,52,35,30,44,63,44,80,22,52,39,35,68,44,42,49,51,50,51,52,51,50,70,60,42,63,108